Protein 1MNN (pdb70)

Sequence (290 aa):
VILTQLNEDGTTSNYFDKRKLKIAPRSTLQFKVGPPFELVRDYCPVVESHTGRTLDLRIIPRIDRGFDHIDEEWVGYKRNYFTLVSTFETANCDLDTFLKSSFDLLVGRLRVQYFAIKIKAKNDDDDTEINLVQHTAKRDKGPQFCPSVCPLVPSPLPKHQTIREASNVRNITKMKKYDSTFYLHRDHVNYEEYGVDSLLFSYPEDSIQKVARYERVQFASSISVKKPSQQNKHFSLHVILGAVVDPDGIPYDELALKNGSKGMFVYLQEMKTPPLIIRGRSPSNYASSQ

Solvent-accessible surface area: 15231 Å² total; per-residue (Å²): 140,72,116,77,104,139,19,185,38,51,20,48,0,14,16,4,17,38,90,160,44,170,38,63,105,186,30,89,49,20,30,2,33,4,2,94,26,85,96,40,125,90,48,11,72,3,8,27,34,175,107,41,124,92,12,51,30,117,2,31,23,40,0,0,46,21,2,9,63,20,107,157,70,26,2,1,19,30,142,52,51,6,5,0,0,0,0,0,50,11,80,36,17,87,55,104,71,0,7,91,19,15,2,14,0,69,91,66,159,51,96,3,44,14,0,0,0,33,14,37,0,30,20,43,84,90,94,76,98,20,108,12,35,14,17,44,63,146,144,124,192,24,90,121,88,95,28,75,32,11,36,0,0,10,18,112,32,14,124,4,84,28,0,46,82,11,19,87,35,84,92,105,104,102,78,147,161,22,50,80,48,6,70,30,49,23,70,141,36,81,118,164,98,42,48,151,95,4,2,0,63,45,6,43,111,62,59,3,58,39,1,0,61,10,26,49,0,26,6,13,100,104,19,65,21,99,70,142,71,142,118,51,46,62,2,0,0,10,0,1,0,0,0,0,0,66,60,125,130,52,68,103,35,134,32,103,30,78,87,73,53,66,1,40,0,0,18,5,11,8,26,53,0,32,62,0,9,2,21,9,165,56,101,68,12,53,21,94,54,169

Secondary structure (DSSP, 8-state):
--EEEE-TTS-EEEE--TTT----TT-GGGB---PPPEEEEE-S-EEETTT--B---EEEEEEEES-EEETTEEEEETTS-EEEEEEEE-TT--HHHHHHS-EEE----EE--EEEEEEEEEETTT--EE-EEEE-TTGGGS-EE----EEB---PPPPHHHHHHTTT---HHHHHHHHHHHEEEGGGS-GGGS-TT-GGGGSSSSEEESSEEEEEEEE-TT---B-TTSPBP-EEEEEEEEEEE------EEEEE-SSSSEEEEEEEEEEE-S-EEEE-S-GGGSGGG-

Structure (mmCIF, N/CA/C/O backbone):
data_1MNN
#
_entry.id   1MNN
#
_cell.length_a   70.143
_cell.length_b   78.887
_cell.length_c   161.522
_cell.angle_alpha   90.00
_cell.angle_beta   90.00
_cell.angle_gamma   90.00
#
_symmetry.space_group_name_H-M   'C 2 2 21'
#
loop_
_entity.id
_entity.type
_entity.pdbx_description
1 polymer "5'-D(*TP*GP*CP*GP*AP*CP*AP*CP*AP*AP*AP*AP*AP*C)-3'"
2 polymer "5'-D(*AP*GP*TP*TP*TP*TP*TP*GP*TP*GP*TP*CP*GP*C)-3'"
3 polymer 'NDT80 protein'
4 water water
#
loop_
_atom_site.group_PDB
_atom_site.id
_atom_site.type_symbol
_atom_site.label_atom_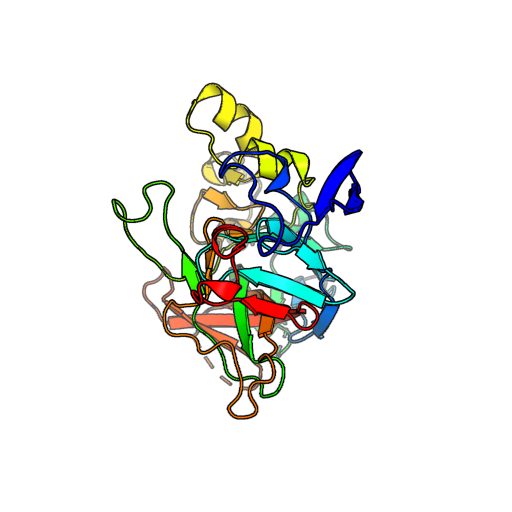id
_atom_site.label_alt_id
_atom_site.label_comp_id
_atom_site.label_asym_id
_atom_site.label_entity_id
_atom_site.label_seq_id
_atom_site.pdbx_PDB_ins_code
_atom_site.Cartn_x
_atom_site.Cartn_y
_atom_site.Cartn_z
_atom_site.occupancy
_atom_site.B_iso_or_equiv
_atom_site.auth_seq_id
_atom_site.auth_comp_id
_atom_site.auth_asym_id
_atom_site.auth_atom_id
_atom_site.pdbx_PDB_model_num
ATOM 569 N N . VAL C 3 33 ? 6.401 -0.502 39.397 1.00 28.28 33 VAL A N 1
ATOM 570 C CA . VAL C 3 33 ? 7.461 0.365 39.994 1.00 27.96 33 VAL A CA 1
ATOM 571 C C . VAL C 3 33 ? 6.871 1.488 40.870 1.00 26.34 33 VAL A C 1
ATOM 572 O O . VAL C 3 33 ? 7.522 1.932 41.817 1.00 26.47 33 VAL A O 1
ATOM 576 N N . ILE C 3 34 ? 5.732 2.053 40.482 1.00 23.70 34 ILE A N 1
ATOM 577 C CA . ILE C 3 34 ? 5.028 3.019 41.326 1.00 22.47 34 ILE A CA 1
ATOM 578 C C . ILE C 3 34 ? 3.653 2.511 41.633 1.00 22.70 34 ILE A C 1
ATOM 579 O O . ILE C 3 34 ? 2.888 2.208 40.706 1.00 22.72 34 ILE A O 1
ATOM 584 N N . LEU C 3 35 ? 3.307 2.460 42.918 1.00 22.47 35 LEU A N 1
ATOM 585 C CA . LEU C 3 35 ? 2.001 2.015 43.370 1.00 23.94 35 LEU A CA 1
ATOM 586 C C . LEU C 3 35 ? 1.246 3.243 43.820 1.00 22.76 35 LEU A C 1
ATOM 587 O O . LEU C 3 35 ? 1.712 4.009 44.666 1.00 22.70 35 LEU A O 1
ATOM 592 N N . THR C 3 36 ? 0.041 3.405 43.311 1.00 21.99 36 THR A N 1
ATOM 593 C CA . THR C 3 36 ? -0.735 4.600 43.565 1.00 22.33 36 THR A CA 1
ATOM 594 C C . THR C 3 36 ? -1.976 4.350 44.411 1.00 23.46 36 THR A C 1
ATOM 595 O O . THR C 3 36 ? -2.738 3.425 44.139 1.00 24.46 36 THR A O 1
ATOM 599 N N . GLN C 3 37 ? -2.168 5.219 45.407 1.00 22.94 37 GLN A N 1
ATOM 600 C CA . GLN C 3 37 ? -3.328 5.226 46.296 1.00 23.73 37 GLN A CA 1
ATOM 601 C C . GLN C 3 37 ? -3.974 6.613 46.202 1.00 21.77 37 GLN A C 1
ATOM 602 O O . GLN C 3 37 ? -3.283 7.642 46.171 1.00 20.61 37 GLN A O 1
ATOM 608 N N . LEU C 3 38 ? -5.302 6.651 46.176 1.00 21.89 38 LEU A N 1
ATOM 609 C CA . LEU C 3 38 ? -6.026 7.903 46.144 1.00 21.83 38 LEU A CA 1
ATOM 610 C C . LEU C 3 38 ? -6.166 8.443 47.576 1.00 21.53 38 LEU A C 1
ATOM 611 O O . LEU C 3 38 ? -6.554 7.691 48.469 1.00 22.65 38 LEU A O 1
ATOM 616 N N . ASN C 3 39 ? -5.833 9.712 47.792 1.00 20.94 39 ASN A N 1
ATOM 617 C CA . ASN C 3 39 ? -5.952 10.304 49.127 1.00 20.53 39 ASN A CA 1
ATOM 618 C C . ASN C 3 39 ? -7.374 10.785 49.347 1.00 21.71 39 ASN A C 1
ATOM 619 O O . ASN C 3 39 ? -8.205 10.750 48.429 1.00 22.43 39 ASN A O 1
ATOM 624 N N . GLU C 3 40 ? -7.667 11.212 50.563 1.00 22.12 40 GLU A N 1
ATOM 625 C CA . GLU C 3 40 ? -9.008 11.651 50.930 1.00 23.23 40 GLU A CA 1
ATOM 626 C C . GLU C 3 40 ? -9.502 12.855 50.140 1.00 22.89 40 GLU A C 1
ATOM 627 O O . GLU C 3 40 ? -10.701 12.989 49.888 1.00 24.70 40 GLU A O 1
ATOM 633 N N . ASP C 3 41 ? -8.584 13.734 49.760 1.00 21.33 41 ASP A N 1
ATOM 634 C CA . ASP C 3 41 ? -8.902 14.957 49.031 1.00 20.76 41 ASP A CA 1
ATOM 635 C C . ASP C 3 41 ? -8.782 14.819 47.491 1.00 20.35 41 ASP A C 1
ATOM 636 O O . ASP C 3 41 ? -8.865 15.816 46.775 1.00 22.26 41 ASP A O 1
ATOM 641 N N . GLY C 3 42 ? -8.497 13.614 47.004 1.00 20.50 42 GLY A N 1
ATOM 642 C CA . GLY C 3 42 ? -8.381 13.397 45.565 1.00 20.07 42 GLY A CA 1
ATOM 643 C C . GLY C 3 42 ? -6.984 13.513 44.988 1.00 19.88 42 GLY A C 1
ATOM 644 O O . GLY C 3 42 ? -6.775 13.386 43.778 1.00 19.59 42 GLY A O 1
ATOM 645 N N . THR C 3 43 ? -6.006 13.775 45.830 1.00 19.05 43 THR A N 1
ATOM 646 C CA . THR C 3 43 ? -4.627 13.795 45.364 1.00 18.36 43 THR A CA 1
ATOM 647 C C . THR C 3 43 ? -4.209 12.346 45.433 1.00 18.07 43 THR A C 1
ATOM 648 O O . THR C 3 43 ? -4.955 11.516 45.918 1.00 17.44 43 THR A O 1
ATOM 652 N N . THR C 3 44 ? -3.040 12.020 44.912 1.00 16.95 44 THR A N 1
ATOM 653 C CA . THR C 3 44 ? -2.548 10.654 44.977 1.00 17.30 44 THR A CA 1
ATOM 654 C C . THR C 3 44 ? -1.314 10.575 45.837 1.00 15.91 44 THR A C 1
ATOM 655 O O . THR C 3 44 ? -0.572 11.551 45.961 1.00 16.86 44 THR A O 1
ATOM 659 N N . SER C 3 45 ? -1.098 9.387 46.381 1.00 15.96 45 SER A N 1
ATOM 660 C CA . SER C 3 45 ? 0.130 9.040 47.064 1.00 14.94 45 SER A CA 1
ATOM 661 C C . SER C 3 45 ? 0.717 7.992 46.130 1.00 14.52 45 SER A C 1
ATOM 662 O O . SER C 3 45 ? 0.026 7.021 45.795 1.00 15.67 45 SER A O 1
ATOM 665 N N . ASN C 3 46 ? 1.964 8.184 45.729 1.00 14.67 46 ASN A N 1
ATOM 666 C CA . ASN C 3 46 ? 2.670 7.334 44.803 1.00 15.89 46 ASN A CA 1
ATOM 667 C C . ASN C 3 46 ? 3.864 6.734 45.521 1.00 15.52 46 ASN A C 1
ATOM 668 O O . ASN C 3 46 ? 4.846 7.418 45.823 1.00 17.57 46 ASN A O 1
ATOM 673 N N . TYR C 3 47 ? 3.758 5.465 45.836 1.00 13.61 47 TYR A N 1
ATOM 674 C CA . TYR C 3 47 ? 4.778 4.799 46.604 1.00 14.17 47 TYR A CA 1
ATOM 675 C C . TYR C 3 47 ? 5.772 4.140 45.678 1.00 15.44 47 TYR A C 1
ATOM 676 O O . TYR C 3 47 ? 5.378 3.415 44.750 1.00 16.70 47 TYR A O 1
ATOM 685 N N . PHE C 3 48 ? 7.048 4.411 45.901 1.00 15.14 48 PHE A N 1
ATOM 686 C CA . PHE C 3 48 ? 8.091 3.796 45.094 1.00 15.74 48 PHE A CA 1
ATOM 687 C C . PHE C 3 48 ? 9.290 3.530 45.983 1.00 15.43 48 PHE A C 1
ATOM 688 O O . PHE C 3 48 ? 9.449 4.152 47.048 1.00 15.54 48 PHE A O 1
ATOM 696 N N . ASP C 3 49 ? 10.130 2.587 45.562 1.00 16.62 49 ASP A N 1
ATOM 697 C CA . ASP C 3 49 ? 11.295 2.151 46.299 1.00 17.22 49 ASP A CA 1
ATOM 698 C C . ASP C 3 49 ? 12.494 2.885 45.745 1.00 16.93 49 ASP A C 1
ATOM 699 O O . ASP C 3 49 ? 12.864 2.672 44.597 1.00 16.79 49 ASP A O 1
ATOM 704 N N . LYS C 3 50 ? 13.119 3.734 46.541 1.00 15.98 50 LYS A N 1
ATOM 705 C CA . LYS C 3 50 ? 14.270 4.517 46.116 1.00 16.94 50 LYS A CA 1
ATOM 706 C C . LYS C 3 50 ? 15.498 3.648 45.809 1.00 18.61 50 LYS A C 1
ATOM 707 O O . LYS C 3 50 ? 16.470 4.146 45.255 1.00 19.35 50 LYS A O 1
ATOM 713 N N . ARG C 3 51 ? 15.449 2.363 46.155 1.00 18.95 51 ARG A N 1
ATOM 714 C CA . ARG C 3 51 ? 16.516 1.427 45.796 1.00 21.03 51 ARG A CA 1
ATOM 715 C C . ARG C 3 51 ? 16.399 1.109 44.322 1.00 21.83 51 ARG A C 1
ATOM 716 O O . ARG C 3 51 ? 17.362 0.643 43.698 1.00 23.17 51 ARG A O 1
ATOM 724 N N . LYS C 3 52 ? 15.224 1.337 43.756 1.00 21.89 52 LYS A N 1
ATOM 725 C CA . LYS C 3 52 ? 14.952 0.978 42.365 1.00 22.70 52 LYS A CA 1
ATOM 726 C C . LYS C 3 52 ? 14.634 2.136 41.435 1.00 23.02 52 LYS A C 1
ATOM 727 O O . LYS C 3 52 ? 14.840 2.030 40.222 1.00 23.85 52 LYS A O 1
ATOM 733 N N . LEU C 3 53 ? 14.138 3.241 41.975 1.00 21.88 53 LEU A N 1
ATOM 734 C CA . LEU C 3 53 ? 13.746 4.373 41.152 1.00 21.77 53 LEU A CA 1
ATOM 735 C C . LEU C 3 53 ? 14.149 5.668 41.814 1.00 21.70 53 LEU A C 1
ATOM 736 O O . LEU C 3 53 ? 13.814 5.900 42.977 1.00 21.70 53 LEU A O 1
ATOM 741 N N . LYS C 3 54 ? 14.853 6.518 41.080 1.00 21.12 54 LYS A N 1
ATOM 742 C CA . LYS C 3 54 ? 15.244 7.830 41.558 1.00 20.84 54 LYS A CA 1
ATOM 743 C C . LYS C 3 54 ? 14.348 8.872 40.893 1.00 20.33 54 LYS A C 1
ATOM 744 O O . LYS C 3 54 ? 14.241 8.950 39.667 1.00 21.17 54 LYS A O 1
ATOM 750 N N . ILE C 3 55 ? 13.699 9.666 41.730 1.00 17.78 55 ILE A N 1
ATOM 751 C CA . ILE C 3 55 ? 12.792 10.732 41.349 1.00 17.54 55 ILE A CA 1
ATOM 752 C C . ILE C 3 55 ? 13.403 12.048 41.828 1.00 16.81 55 ILE A C 1
ATOM 753 O O . ILE C 3 55 ? 14.065 12.073 42.863 1.00 17.62 55 ILE A O 1
ATOM 758 N N . ALA C 3 56 ? 13.187 13.139 41.093 1.00 15.44 56 ALA A N 1
ATOM 759 C CA . ALA C 3 56 ? 13.760 14.448 41.411 1.00 15.60 56 ALA A CA 1
ATOM 760 C C . ALA C 3 56 ? 13.364 14.894 42.816 1.00 15.06 56 ALA A C 1
ATOM 761 O O . ALA C 3 56 ? 12.275 14.562 43.307 1.00 14.72 56 ALA A O 1
ATOM 763 N N . PRO C 3 57 ? 14.211 15.682 43.466 1.00 14.63 57 PRO A N 1
ATOM 764 C CA . PRO C 3 57 ? 13.942 16.140 44.838 1.00 14.91 57 PRO A CA 1
ATOM 765 C C . PRO C 3 57 ? 12.643 16.906 45.039 1.00 14.63 57 PRO A C 1
ATOM 766 O O . PRO C 3 57 ? 12.021 16.778 46.088 1.00 14.30 57 PRO A O 1
ATOM 770 N N . ARG C 3 58 ? 12.241 17.690 44.058 1.00 13.17 58 ARG A N 1
ATOM 771 C CA . ARG C 3 58 ? 11.067 18.523 44.150 1.00 13.07 58 ARG A CA 1
ATOM 772 C C . ARG C 3 58 ? 9.873 17.972 43.383 1.00 12.57 58 ARG A C 1
ATOM 773 O O . ARG C 3 58 ? 8.866 18.644 43.283 1.00 13.61 58 ARG A O 1
ATOM 781 N N . SER C 3 59 ? 9.974 16.767 42.861 1.00 13.21 59 SER A N 1
ATOM 782 C CA . SER C 3 59 ? 8.820 16.142 42.213 1.00 13.68 59 SER A CA 1
ATOM 783 C C . SER C 3 59 ? 7.651 16.016 43.194 1.00 14.23 59 SER A C 1
ATOM 784 O O . SER C 3 59 ? 7.864 15.693 44.380 1.00 14.86 59 SER A O 1
ATOM 787 N N . THR C 3 60 ? 6.433 16.231 42.720 1.00 14.46 60 THR A N 1
ATOM 788 C CA . THR C 3 60 ? 5.271 16.049 43.570 1.00 15.23 60 THR A CA 1
ATOM 789 C C . THR C 3 60 ? 5.162 14.600 44.023 1.00 15.10 60 THR A C 1
ATOM 790 O O . THR C 3 60 ? 4.483 14.328 45.013 1.00 14.16 60 THR A O 1
ATOM 794 N N . LEU C 3 61 ? 5.824 13.673 43.349 1.00 14.61 61 LEU A N 1
ATOM 795 C CA . LEU C 3 61 ? 5.819 12.270 43.752 1.00 14.92 61 LEU A CA 1
ATOM 796 C C . LEU C 3 61 ? 6.486 12.069 45.112 1.00 14.01 61 LEU A C 1
ATOM 797 O O . LEU C 3 61 ? 6.342 10.995 45.696 1.00 14.52 61 LEU A O 1
ATOM 802 N N . GLN C 3 62 ? 7.262 13.048 45.588 1.00 12.35 62 GLN A N 1
ATOM 803 C CA . GLN C 3 62 ? 7.881 12.972 46.930 1.00 11.94 62 GLN A CA 1
ATOM 804 C C . GLN C 3 62 ? 6.861 13.220 48.034 1.00 11.97 62 GLN A C 1
ATOM 805 O O . GLN C 3 62 ? 7.119 12.861 49.192 1.00 12.69 62 GLN A O 1
ATOM 811 N N . PHE C 3 63 ? 5.745 13.854 47.704 1.00 11.69 63 PHE A N 1
ATOM 812 C CA . PHE C 3 63 ? 4.666 14.078 48.667 1.00 11.23 63 PHE A CA 1
ATOM 813 C C . PHE C 3 63 ? 3.709 12.905 48.657 1.00 11.77 63 PHE A C 1
ATOM 814 O O . PHE C 3 63 ? 3.179 12.518 47.594 1.00 13.41 63 PHE A O 1
ATOM 822 N N . LYS C 3 64 ? 3.441 12.347 49.826 1.00 10.60 64 LYS A N 1
ATOM 823 C CA . LYS C 3 64 ? 2.550 11.227 49.925 1.00 11.08 64 LYS A CA 1
ATOM 824 C C . LYS C 3 64 ? 2.151 11.018 51.359 1.00 11.16 64 LYS A C 1
ATOM 825 O O . LYS C 3 64 ? 2.901 11.343 52.268 1.00 10.94 64 LYS A O 1
ATOM 831 N N . VAL C 3 65 ? 0.972 10.436 51.542 1.00 11.79 65 VAL A N 1
ATOM 832 C CA . VAL C 3 65 ? 0.450 10.196 52.878 1.00 11.18 65 VAL A CA 1
ATOM 833 C C . VAL C 3 65 ? 1.176 8.980 53.463 1.00 11.68 65 VAL A C 1
ATOM 834 O O . VAL C 3 65 ? 1.394 7.956 52.805 1.00 13.14 65 VAL A O 1
ATOM 838 N N . GLY C 3 66 ? 1.653 9.124 54.697 1.00 11.12 66 GLY A N 1
ATOM 839 C CA . GLY C 3 66 ? 2.383 8.080 55.391 1.00 12.04 66 GLY A CA 1
ATOM 840 C C . GLY C 3 66 ? 1.475 7.126 56.137 1.00 12.15 66 GLY A C 1
ATOM 841 O O . GLY C 3 66 ? 0.289 7.030 55.884 1.00 12.78 66 GLY A O 1
ATOM 842 N N . PRO C 3 67 ? 2.036 6.379 57.086 1.00 14.93 67 PRO A N 1
ATOM 843 C CA . PRO C 3 67 ? 1.198 5.411 57.776 1.00 15.45 67 PRO A CA 1
ATOM 844 C C . PRO C 3 67 ? 0.179 6.082 58.681 1.00 15.58 67 PRO A C 1
ATOM 845 O O . PRO C 3 67 ? 0.395 7.180 59.167 1.00 15.68 67 PRO A O 1
ATOM 849 N N . PRO C 3 68 ? -0.929 5.405 58.882 1.00 16.87 68 PRO A N 1
ATOM 850 C CA . PRO C 3 68 ? -2.009 5.901 59.731 1.00 17.32 68 PRO A CA 1
ATOM 851 C C . PRO C 3 68 ? -1.630 5.762 61.190 1.00 16.76 68 PRO A C 1
ATOM 852 O O . PRO C 3 68 ? -0.993 4.807 61.579 1.00 20.10 68 PRO A O 1
ATOM 856 N N . PHE C 3 69 ? -2.065 6.702 61.992 1.00 13.76 69 PHE A N 1
ATOM 857 C CA . PHE C 3 69 ? -1.819 6.697 63.422 1.00 13.51 69 PHE A CA 1
ATOM 858 C C . PHE C 3 69 ? -2.899 5.941 64.168 1.00 13.47 69 PHE A C 1
ATOM 859 O O . PHE C 3 69 ? -4.040 5.894 63.719 1.00 16.60 69 PHE A O 1
ATOM 867 N N . GLU C 3 70 ? -2.523 5.419 65.322 1.00 13.93 70 GLU A N 1
ATOM 868 C CA . GLU C 3 70 ? -3.419 4.698 66.214 1.00 14.57 70 GLU A CA 1
ATOM 869 C C . GLU C 3 70 ? -3.275 5.213 67.629 1.00 13.52 70 GLU A C 1
ATOM 870 O O . GLU C 3 70 ? -2.234 5.683 68.056 1.00 12.67 70 GLU A O 1
ATOM 876 N N . LEU C 3 71 ? -4.351 5.097 68.385 1.00 14.31 71 LEU A N 1
ATOM 877 C CA . LEU C 3 71 ? -4.373 5.496 69.764 1.00 15.09 71 LEU A CA 1
ATOM 878 C C . LEU C 3 71 ? -3.454 4.626 70.605 1.00 15.56 71 LEU A C 1
ATOM 879 O O . LEU C 3 71 ? -3.491 3.396 70.504 1.00 17.52 71 LEU A O 1
ATOM 884 N N . VAL C 3 72 ? -2.607 5.263 71.405 1.00 14.58 72 VAL A N 1
ATOM 885 C CA . VAL C 3 72 ? -1.792 4.585 72.397 1.00 14.61 72 VAL A CA 1
ATOM 886 C C . VAL C 3 72 ? -2.621 4.572 73.676 1.00 15.76 72 VAL A C 1
ATOM 887 O O . VAL C 3 72 ? -2.942 3.521 74.206 1.00 18.31 72 VAL A O 1
ATOM 891 N N . ARG C 3 73 ? -3.012 5.753 74.155 1.00 14.91 73 ARG A N 1
ATOM 892 C CA . ARG C 3 73 ? -3.904 5.837 75.297 1.00 16.62 73 ARG A CA 1
ATOM 893 C C . ARG C 3 73 ? -4.292 7.255 75.593 1.00 16.06 73 ARG A C 1
ATOM 894 O O . ARG C 3 73 ? -3.698 8.209 75.078 1.00 13.97 73 ARG A O 1
ATOM 902 N N . ASP C 3 74 ? -5.306 7.355 76.439 1.00 15.59 74 ASP A N 1
ATOM 903 C CA . ASP C 3 74 ? -5.786 8.586 77.001 1.00 16.57 74 ASP A CA 1
ATOM 904 C C . ASP C 3 74 ? -5.220 8.668 78.407 1.00 16.83 74 ASP A C 1
ATOM 905 O O . ASP C 3 74 ? -5.078 7.652 79.092 1.00 18.46 74 ASP A O 1
ATOM 910 N N . TYR C 3 75 ? -4.912 9.874 78.836 1.00 15.60 75 TYR A N 1
ATOM 911 C CA . TYR C 3 75 ? -4.281 10.106 80.112 1.00 16.25 75 TYR A CA 1
ATOM 912 C C . TYR C 3 75 ? -5.178 10.948 81.017 1.00 16.93 75 TYR A C 1
ATOM 913 O O . TYR C 3 75 ? -6.249 10.496 81.403 1.00 18.29 75 TYR A O 1
ATOM 922 N N . CYS C 3 76 ? -4.793 12.185 81.304 1.00 16.45 76 CYS A N 1
ATOM 923 C CA . CYS C 3 76 ? -5.545 12.996 82.265 1.00 16.91 76 CYS A CA 1
ATOM 924 C C . CYS C 3 76 ? -6.852 13.592 81.735 1.00 17.04 76 CYS A C 1
ATOM 925 O O . CYS C 3 76 ? -6.853 14.224 80.700 1.00 17.57 76 CYS A O 1
ATOM 928 N N . PRO C 3 77 ? -7.961 13.388 82.432 1.00 16.43 77 PRO A N 1
ATOM 929 C CA . PRO C 3 77 ? -9.237 13.993 82.046 1.00 16.19 77 PRO A CA 1
ATOM 930 C C . PRO C 3 77 ? -9.229 15.524 82.195 1.00 15.29 77 PRO A C 1
ATOM 931 O O . PRO C 3 77 ? -8.561 16.027 83.092 1.00 15.58 77 PRO A O 1
ATOM 935 N N . VAL C 3 78 ? -9.965 16.210 81.324 1.00 13.65 78 VAL A N 1
ATOM 936 C CA . VAL C 3 78 ? -10.086 17.664 81.366 1.00 14.01 78 VAL A CA 1
ATOM 937 C C . VAL C 3 78 ? -11.555 18.015 81.456 1.00 14.25 78 VAL A C 1
ATOM 938 O O . VAL C 3 78 ? -12.365 17.474 80.714 1.00 14.91 78 VAL A O 1
ATOM 942 N N . VAL C 3 79 ? -11.897 18.937 82.344 1.00 14.28 79 VAL A N 1
ATOM 943 C CA . VAL C 3 79 ? -13.285 19.365 82.513 1.00 15.01 79 VAL A CA 1
ATOM 944 C C . VAL C 3 79 ? -13.422 20.878 82.434 1.00 14.61 79 VAL A C 1
ATOM 945 O O . VAL C 3 79 ? -12.504 21.620 82.781 1.00 14.94 79 VAL A O 1
ATOM 949 N N . GLU C 3 80 ? -14.570 21.344 81.976 1.00 14.80 80 GLU A N 1
ATOM 950 C CA . GLU C 3 80 ? -14.855 22.771 81.927 1.00 16.20 80 GLU A CA 1
ATOM 951 C C . GLU C 3 80 ? -15.119 23.236 83.361 1.00 17.92 80 GLU A C 1
ATOM 952 O O . GLU C 3 80 ? -15.829 22.563 84.096 1.00 17.91 80 GLU A O 1
ATOM 958 N N . SER C 3 81 ? -14.526 24.372 83.731 1.00 19.90 81 SER A N 1
ATOM 959 C CA . SER C 3 81 ? -14.528 24.932 85.104 1.00 23.97 81 SER A CA 1
ATOM 960 C C . SER C 3 81 ? -15.846 25.074 85.867 1.00 25.97 81 SER A C 1
ATOM 961 O O . SER C 3 81 ? -15.857 24.877 87.086 1.00 28.73 81 SER A O 1
ATOM 964 N N . HIS C 3 82 ? -16.940 25.418 85.201 1.00 27.46 82 HIS A N 1
ATOM 965 C CA . HIS C 3 82 ? -18.220 25.563 85.924 1.00 28.85 82 HIS A CA 1
ATOM 966 C C . HIS C 3 82 ? -19.204 24.428 85.718 1.00 29.44 82 HIS A C 1
ATOM 967 O O . HIS C 3 82 ? -19.812 23.946 86.681 1.00 30.44 82 HIS A O 1
ATOM 974 N N . THR C 3 83 ? -19.365 24.013 84.466 1.00 28.65 83 THR A N 1
ATOM 975 C CA . THR C 3 83 ? -20.316 22.961 84.140 1.00 28.31 83 THR A CA 1
ATOM 976 C C . THR C 3 83 ? -19.795 21.622 84.622 1.00 27.47 83 THR A C 1
ATOM 977 O O . THR C 3 83 ? -20.562 20.734 84.990 1.00 28.14 83 THR A O 1
ATOM 981 N N . GLY C 3 84 ? -18.478 21.455 84.581 1.00 26.40 84 GLY A N 1
ATOM 982 C CA . GLY C 3 84 ? -17.880 20.196 84.976 1.00 25.34 84 GLY A CA 1
ATOM 983 C C . GLY C 3 84 ? -17.894 19.195 83.821 1.00 23.89 84 GLY A C 1
ATOM 984 O O . GLY C 3 84 ? -17.508 18.048 84.008 1.00 24.95 84 GLY A O 1
ATOM 985 N N . ARG C 3 85 ? -18.354 19.635 82.647 1.00 22.59 85 ARG A N 1
ATOM 986 C CA . ARG C 3 85 ? -18.428 18.796 81.438 1.00 22.30 85 ARG A CA 1
ATOM 987 C C . ARG C 3 85 ? -17.041 18.316 81.042 1.00 20.23 85 ARG A C 1
ATOM 988 O O . ARG C 3 85 ? -16.113 19.112 80.964 1.00 17.35 85 ARG A O 1
ATOM 996 N N . THR C 3 86 ? -16.910 17.014 80.811 1.00 19.10 86 THR A N 1
ATOM 997 C CA . THR C 3 86 ? -15.644 16.436 80.361 1.00 18.99 86 THR A CA 1
ATOM 998 C C . THR C 3 86 ? -15.412 16.815 78.926 1.00 17.74 86 THR A C 1
ATOM 999 O O . THR C 3 86 ? -16.264 16.594 78.071 1.00 20.13 86 THR A O 1
ATOM 1006 N N . LEU C 3 87 ? -14.238 17.358 78.659 1.00 16.17 87 LEU A N 1
ATOM 1007 C CA . LEU C 3 87 ? -13.860 17.752 77.319 1.00 17.92 87 LEU A CA 1
ATOM 1008 C C . LEU C 3 87 ? -13.375 16.525 76.527 1.00 17.98 87 LEU A C 1
ATOM 1009 O O . LEU C 3 87 ? -12.401 15.875 76.911 1.00 19.94 87 LEU A O 1
ATOM 1014 N N . ASP C 3 88 ? -14.097 16.151 75.479 1.00 18.28 88 ASP A N 1
ATOM 1015 C CA . ASP C 3 88 ? -13.700 15.040 74.631 1.00 19.55 88 ASP A CA 1
ATOM 1016 C C . ASP C 3 88 ? -12.593 15.580 73.722 1.00 19.10 88 ASP A C 1
ATOM 1017 O O . ASP C 3 88 ? -12.629 16.744 73.264 1.00 21.73 88 ASP A O 1
ATOM 1022 N N . LEU C 3 89 ? -11.553 14.790 73.559 1.00 15.70 89 LEU A N 1
ATOM 1023 C CA . LEU C 3 89 ? -10.413 15.227 72.770 1.00 15.06 89 LEU A CA 1
ATOM 1024 C C . LEU C 3 89 ? -10.001 14.149 71.795 1.00 14.25 89 LEU A C 1
ATOM 1025 O O . LEU C 3 89 ? -10.067 12.963 72.097 1.00 14.61 89 LEU A O 1
ATOM 1030 N N . ARG C 3 90 ? -9.508 14.576 70.641 1.00 12.49 90 ARG A N 1
ATOM 1031 C CA . ARG C 3 90 ? -8.974 13.639 69.649 1.00 12.73 90 ARG A CA 1
ATOM 1032 C C . ARG C 3 90 ? -7.867 14.298 68.862 1.00 11.18 90 ARG A C 1
ATOM 1033 O O . ARG C 3 90 ? -8.087 15.336 68.247 1.00 12.34 90 ARG A O 1
ATOM 1041 N N . ILE C 3 91 ? -6.705 13.662 68.841 1.00 10.80 91 ILE A N 1
ATOM 1042 C CA . ILE C 3 91 ? -5.589 14.083 68.003 1.00 9.95 91 ILE A CA 1
ATOM 1043 C C . ILE C 3 91 ? -5.896 13.687 66.563 1.00 10.19 91 ILE A C 1
ATOM 1044 O O . ILE C 3 91 ? -6.424 12.590 66.340 1.00 10.55 91 ILE A O 1
ATOM 1049 N N . ILE C 3 92 ? -5.612 14.570 65.602 1.00 10.14 92 ILE A N 1
ATOM 1050 C CA . ILE C 3 92 ? -5.843 14.296 64.168 1.00 10.50 92 ILE A CA 1
ATOM 1051 C C . ILE C 3 92 ? -4.514 14.515 63.413 1.00 9.74 92 ILE A C 1
ATOM 1052 O O . ILE C 3 92 ? -4.205 15.633 63.004 1.00 9.91 92 ILE A O 1
ATOM 1057 N N . PRO C 3 93 ? -3.689 13.469 63.327 1.00 10.11 93 PRO A N 1
ATOM 1058 C CA . PRO C 3 93 ? -2.340 13.561 62.743 1.00 9.41 93 PRO A CA 1
ATOM 1059 C C . PRO C 3 93 ? -2.199 12.928 61.375 1.00 9.83 93 PRO A C 1
ATOM 1060 O O . PRO C 3 93 ? -3.000 12.075 61.011 1.00 10.41 93 PRO A O 1
ATOM 1064 N N . ARG C 3 94 ? -1.194 13.350 60.622 1.00 9.69 94 ARG A N 1
ATOM 1065 C CA . ARG C 3 94 ? -0.917 12.747 59.321 1.00 9.41 94 ARG A CA 1
ATOM 1066 C C . ARG C 3 94 ? 0.522 13.026 58.952 1.00 9.87 94 ARG A C 1
ATOM 1067 O O . ARG C 3 94 ? 1.089 14.058 59.287 1.00 11.26 94 ARG A O 1
ATOM 1075 N N . ILE C 3 95 ? 1.123 12.075 58.259 1.00 9.67 95 ILE A N 1
ATOM 1076 C CA . ILE C 3 95 ? 2.440 12.232 57.653 1.00 8.96 95 ILE A CA 1
ATOM 1077 C C . ILE C 3 95 ? 2.206 12.539 56.172 1.00 8.81 95 ILE A C 1
ATOM 1078 O O . ILE C 3 95 ? 1.462 11.824 55.518 1.00 10.30 95 ILE A O 1
ATOM 1083 N N . ASP C 3 96 ? 2.862 13.578 55.642 1.00 10.06 96 ASP A N 1
ATOM 1084 C CA . ASP C 3 96 ? 2.663 14.037 54.271 1.00 9.98 96 ASP A CA 1
ATOM 1085 C C . ASP C 3 96 ? 3.897 13.947 53.382 1.00 10.97 96 ASP A C 1
ATOM 1086 O O . ASP C 3 96 ? 3.818 14.311 52.195 1.00 10.71 96 ASP A O 1
ATOM 1091 N N . ARG C 3 97 ? 5.006 13.4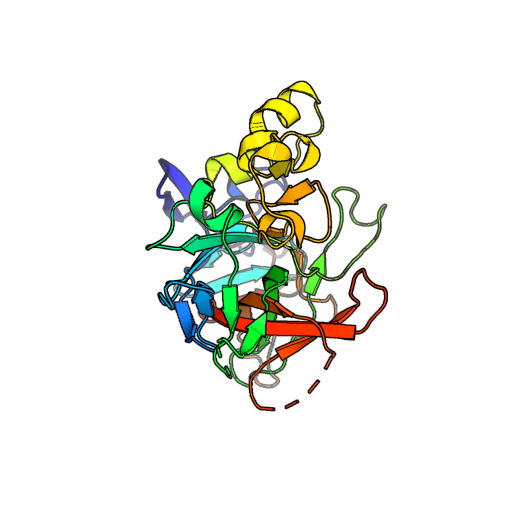58 53.909 1.00 10.19 97 ARG A N 1
ATOM 1092 C CA . ARG C 3 97 ? 6.234 13.329 53.129 1.00 10.27 97 ARG A CA 1
ATOM 1093 C C . ARG C 3 97 ? 7.143 12.414 53.912 1.00 10.64 97 ARG A C 1
ATOM 1094 O O . ARG C 3 97 ? 7.099 12.422 55.160 1.00 10.40 97 ARG A O 1
ATOM 1102 N N . GLY C 3 98 ? 7.953 11.617 53.222 1.00 10.08 98 GLY A N 1
ATOM 1103 C CA . GLY C 3 98 ? 9.031 10.872 53.829 1.00 10.90 98 GLY A CA 1
ATOM 1104 C C . GLY C 3 98 ? 8.881 9.381 53.992 1.00 10.53 98 GLY A C 1
ATOM 1105 O O . GLY C 3 98 ? 9.860 8.701 54.307 1.00 12.20 98 GLY A O 1
ATOM 1106 N N . PHE C 3 99 ? 7.689 8.842 53.820 1.00 10.64 99 PHE A N 1
ATOM 1107 C CA . PHE C 3 99 ? 7.411 7.433 54.047 1.00 10.85 99 PHE A CA 1
ATOM 1108 C C . PHE C 3 99 ? 6.643 6.768 52.916 1.00 11.27 99 PHE A C 1
ATOM 1109 O O . PHE C 3 99 ? 5.598 7.287 52.506 1.00 13.25 99 PHE A O 1
ATOM 1117 N N . ASP C 3 100 ? 7.152 5.622 52.472 1.00 11.87 100 ASP A N 1
ATOM 1118 C CA . ASP C 3 100 ? 6.539 4.835 51.419 1.00 12.30 100 ASP A CA 1
ATOM 1119 C C . ASP C 3 100 ? 6.058 3.499 51.952 1.00 13.01 100 ASP A C 1
ATOM 1120 O O . ASP C 3 100 ? 6.696 2.869 52.788 1.00 13.97 100 ASP A O 1
ATOM 1125 N N . HIS C 3 101 ? 4.937 3.047 51.420 1.00 13.48 101 HIS A N 1
ATOM 1126 C CA . HIS C 3 101 ? 4.384 1.761 51.757 1.00 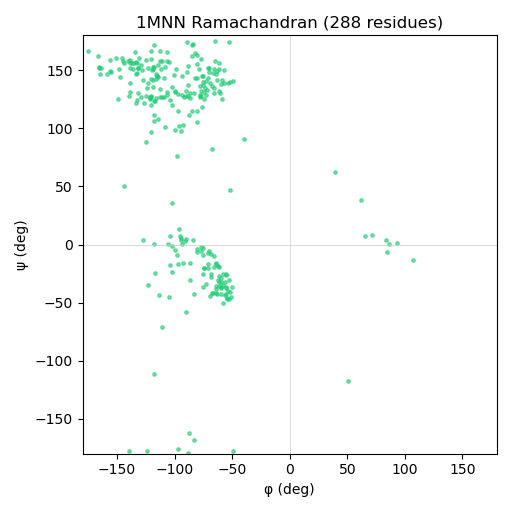14.60 101 HIS A CA 1
ATOM 1127 C C . HIS C 3 101 ? 4.943 0.800 50.703 1.00 16.52 101 HIS A C 1
ATOM 1128 O O . HIS C 3 101 ? 4.490 0.818 49.556 1.00 17.79 101 HIS A O 1
ATOM 1135 N N . ILE C 3 102 ? 5.942 0.015 51.090 1.00 17.38 102 ILE A N 1
ATOM 1136 C CA . ILE C 3 102 ? 6.605 -0.931 50.189 1.00 20.07 102 ILE A CA 1
ATOM 1137 C C . ILE C 3 102 ? 6.449 -2.326 50.769 1.00 22.23 102 ILE A C 1
ATOM 1138 O O . ILE C 3 102 ? 6.916 -2.604 51.871 1.00 22.45 102 ILE A O 1
ATOM 1147 N N . ASP C 3 103 ? 5.813 -3.215 50.010 1.00 25.82 103 ASP A N 1
ATOM 1148 C CA . ASP C 3 103 ? 5.598 -4.600 50.435 1.00 28.09 103 ASP A CA 1
ATOM 1149 C C . ASP C 3 103 ? 5.253 -4.735 51.914 1.00 28.23 103 ASP A C 1
ATOM 1150 O O . ASP C 3 103 ? 5.997 -5.355 52.685 1.00 29.47 103 ASP A O 1
ATOM 1155 N N . GLU C 3 104 ? 4.121 -4.148 52.288 1.00 28.09 104 GLU A N 1
ATOM 1156 C CA . GLU C 3 104 ? 3.588 -4.211 53.654 1.00 28.42 104 GLU A CA 1
ATOM 1157 C C . GLU C 3 104 ? 4.417 -3.534 54.739 1.00 26.06 104 GLU A C 1
ATOM 1158 O O . GLU C 3 104 ? 4.086 -3.656 55.916 1.00 28.25 104 GLU A O 1
ATOM 1164 N N . GLU C 3 105 ? 5.472 -2.819 54.370 1.00 22.70 105 GLU A N 1
ATOM 1165 C CA . GLU C 3 105 ? 6.262 -2.093 55.365 1.00 20.91 105 GLU A CA 1
ATOM 1166 C C . GLU C 3 105 ? 6.190 -0.620 55.050 1.00 17.20 105 GLU A C 1
ATOM 1167 O O . GLU C 3 105 ? 6.001 -0.235 53.909 1.00 16.79 105 GLU A O 1
ATOM 1173 N N . TRP C 3 106 ? 6.334 0.200 56.080 1.00 14.69 106 TRP A N 1
ATOM 1174 C CA . TRP C 3 106 ? 6.416 1.648 55.907 1.00 13.16 106 TRP A CA 1
ATOM 1175 C C . TRP C 3 106 ? 7.883 2.022 56.029 1.00 13.04 106 TRP A C 1
ATOM 1176 O O . TRP C 3 106 ? 8.506 1.772 57.060 1.00 14.43 106 TRP A O 1
ATOM 1187 N N . VAL C 3 107 ? 8.432 2.605 54.979 1.00 12.22 107 VAL A N 1
ATOM 1188 C CA . VAL C 3 107 ? 9.862 2.835 54.842 1.00 12.20 107 VAL A CA 1
ATOM 1189 C C . VAL C 3 107 ? 10.225 4.292 54.678 1.00 11.47 107 VAL A C 1
ATOM 1190 O O . VAL C 3 107 ? 9.694 4.957 53.774 1.00 12.55 107 VAL A O 1
ATOM 1194 N N . GLY C 3 108 ? 11.149 4.776 55.499 1.00 11.32 108 GLY A N 1
ATOM 1195 C CA . GLY C 3 108 ? 11.708 6.108 55.395 1.00 12.84 108 GLY A CA 1
ATOM 1196 C C . GLY C 3 108 ? 13.197 6.014 55.135 1.00 12.67 108 GLY A C 1
ATOM 1197 O O . GLY C 3 108 ? 13.758 4.920 55.213 1.00 13.11 108 GLY A O 1
ATOM 1198 N N . TYR C 3 109 ? 13.815 7.153 54.847 1.00 13.28 109 TYR A N 1
ATOM 1199 C CA . TYR C 3 109 ? 15.239 7.273 54.555 1.00 13.57 109 TYR A CA 1
ATOM 1200 C C . TYR C 3 109 ? 15.882 8.233 55.539 1.00 13.26 109 TYR A C 1
ATOM 1201 O O . TYR C 3 109 ? 15.445 9.359 55.695 1.00 13.50 109 TYR A O 1
ATOM 1210 N N . LYS C 3 110 ? 16.935 7.787 56.204 1.00 13.56 110 LYS A N 1
ATOM 1211 C CA . LYS C 3 110 ? 17.622 8.583 57.197 1.00 14.76 110 LYS A CA 1
ATOM 1212 C C . LYS C 3 110 ? 18.015 9.967 56.671 1.00 14.34 110 LYS A C 1
ATOM 1213 O O . LYS C 3 110 ? 17.851 10.966 57.374 1.00 15.28 110 LYS A O 1
ATOM 1219 N N . ARG C 3 111 ? 18.476 10.038 55.427 1.00 13.86 111 ARG A N 1
ATOM 1220 C CA . ARG C 3 111 ? 18.995 11.290 54.868 1.00 14.40 111 ARG A CA 1
ATOM 1221 C C . ARG C 3 111 ? 17.934 12.270 54.374 1.00 14.04 111 ARG A C 1
ATOM 1222 O O . ARG C 3 111 ? 18.259 13.394 53.962 1.00 15.36 111 ARG A O 1
ATOM 1230 N N . ASN C 3 112 ? 16.672 11.849 54.376 1.00 13.26 112 ASN A N 1
ATOM 1231 C CA . ASN C 3 112 ? 15.621 12.637 53.735 1.00 13.88 112 ASN A CA 1
ATOM 1232 C C . ASN C 3 112 ? 14.627 13.213 54.728 1.00 13.24 112 ASN A C 1
ATOM 1233 O O . ASN C 3 112 ? 14.489 12.712 55.845 1.00 14.99 112 ASN A O 1
ATOM 1238 N N . TYR C 3 113 ? 13.938 14.275 54.321 1.00 11.67 113 TYR A N 1
ATOM 1239 C CA . TYR C 3 113 ? 12.945 14.922 55.161 1.00 11.37 113 TYR A CA 1
ATOM 1240 C C . TYR C 3 113 ? 11.639 14.145 55.234 1.00 11.23 113 TYR A C 1
ATOM 1241 O O . TYR C 3 113 ? 11.166 13.558 54.272 1.00 11.89 113 TYR A O 1
ATOM 1250 N N . PHE C 3 114 ? 11.028 14.211 56.408 1.00 10.74 114 PHE A N 1
ATOM 1251 C CA . PHE C 3 114 ? 9.620 13.831 56.553 1.00 10.19 114 PHE A CA 1
ATOM 1252 C C . PHE C 3 114 ? 8.850 15.036 57.084 1.00 9.44 114 PHE A C 1
ATOM 1253 O O . PHE C 3 114 ? 9.423 15.962 57.648 1.00 10.00 114 PHE A O 1
ATOM 1261 N N . THR C 3 115 ? 7.534 15.008 56.869 1.00 9.76 115 THR A N 1
ATOM 1262 C CA . THR C 3 115 ? 6.604 16.016 57.336 1.00 10.20 115 THR A CA 1
ATOM 1263 C C . THR C 3 115 ? 5.523 15.320 58.141 1.00 9.63 115 THR A C 1
ATOM 1264 O O . THR C 3 115 ? 4.895 14.355 57.680 1.00 10.78 115 THR A O 1
ATOM 1268 N N . LEU C 3 116 ? 5.295 15.816 59.353 1.00 10.05 116 LEU A N 1
ATOM 1269 C CA . LEU C 3 116 ? 4.264 15.320 60.254 1.00 10.02 116 LEU A CA 1
ATOM 1270 C C . LEU C 3 116 ? 3.427 16.518 60.675 1.00 10.00 116 LEU A C 1
ATOM 1271 O O . LEU C 3 116 ? 3.956 17.486 61.221 1.00 11.04 116 LEU A O 1
ATOM 1276 N N . VAL C 3 117 ? 2.127 16.474 60.405 1.00 10.46 117 VAL A N 1
ATOM 1277 C CA . VAL C 3 117 ? 1.225 17.544 60.791 1.00 10.37 117 VAL A CA 1
ATOM 1278 C C . VAL C 3 117 ? 0.157 17.009 61.746 1.00 9.92 117 VAL A C 1
ATOM 1279 O O . VAL C 3 117 ? -0.203 15.837 61.695 1.00 9.63 117 VAL A O 1
ATOM 1283 N N . SER C 3 118 ? -0.365 17.843 62.639 1.00 9.63 118 SER A N 1
ATOM 1284 C CA . SER C 3 118 ? -1.443 17.412 63.498 1.00 9.48 118 SER A CA 1
ATOM 1285 C C . SER C 3 118 ? -2.269 18.567 63.968 1.00 9.41 118 SER A C 1
ATOM 1286 O O . SER C 3 118 ? -1.751 19.668 64.202 1.00 10.89 118 SER A O 1
ATOM 1289 N N . THR C 3 119 ? -3.536 18.276 64.156 1.00 9.77 119 THR A N 1
ATOM 1290 C CA . THR C 3 119 ? -4.437 19.165 64.878 1.00 9.38 119 THR A CA 1
ATOM 1291 C C . THR C 3 119 ? -5.035 18.358 66.010 1.00 9.77 119 THR A C 1
ATOM 1292 O O . THR C 3 119 ? -4.641 17.196 66.259 1.00 9.89 119 THR A O 1
ATOM 1296 N N . PHE C 3 120 ? -5.942 18.981 66.768 1.00 10.16 120 PHE A N 1
ATOM 1297 C CA . PHE C 3 120 ? -6.800 18.203 67.668 1.00 10.30 120 PHE A CA 1
ATOM 1298 C C . PHE C 3 120 ? -8.187 18.761 67.584 1.00 10.67 120 PHE A C 1
ATOM 1299 O O . PHE C 3 120 ? -8.363 19.910 67.164 1.00 12.93 120 PHE A O 1
ATOM 1307 N N . GLU C 3 121 ? -9.159 17.943 67.963 1.00 11.99 121 GLU A N 1
ATOM 1308 C CA . GLU C 3 121 ? -10.556 18.380 67.944 1.00 14.46 121 GLU A CA 1
ATOM 1309 C C . GLU C 3 121 ? -11.189 18.093 69.289 1.00 13.72 121 GLU A C 1
ATOM 1310 O O . GLU C 3 121 ? -10.751 17.249 70.077 1.00 11.87 121 GLU A O 1
ATOM 1321 N N . THR C 3 122 ? -12.206 18.885 69.578 1.00 14.06 122 THR A N 1
ATOM 1322 C CA . THR C 3 122 ? -13.009 18.775 70.794 1.00 15.93 122 THR A CA 1
ATOM 1323 C C . THR C 3 122 ? -14.436 18.525 70.332 1.00 18.04 122 THR A C 1
ATOM 1324 O O . THR C 3 122 ? -15.185 19.470 70.020 1.00 18.67 122 THR A O 1
ATOM 1328 N N . ALA C 3 123 ? -14.847 17.267 70.314 1.00 18.85 123 ALA A N 1
ATOM 1329 C CA . ALA C 3 123 ? -16.157 16.891 69.769 1.00 20.82 123 ALA A CA 1
ATOM 1330 C C . ALA C 3 123 ? -17.353 17.605 70.378 1.00 21.35 123 ALA A C 1
ATOM 1331 O O . ALA C 3 123 ? -18.292 17.939 69.661 1.00 22.30 123 ALA A O 1
ATOM 1333 N N . ASN C 3 124 ? -17.300 17.849 71.674 1.00 22.36 124 ASN A N 1
ATOM 1334 C CA . ASN C 3 124 ? -18.405 18.476 72.395 1.00 25.02 124 ASN A CA 1
ATOM 1335 C C . ASN C 3 124 ? -18.327 20.004 72.545 1.00 25.60 124 ASN A C 1
ATOM 1336 O O . ASN C 3 124 ? -19.220 20.594 73.150 1.00 27.73 124 ASN A O 1
ATOM 1341 N N . CYS C 3 125 ? -17.286 20.644 72.013 1.00 25.87 125 CYS A N 1
ATOM 1342 C CA . CYS C 3 125 ? -17.093 22.092 72.159 1.00 25.12 125 CYS A CA 1
ATOM 1343 C C . CYS C 3 125 ? -16.760 22.774 70.832 1.00 23.87 125 CYS A C 1
ATOM 1344 O O . CYS C 3 125 ? -15.795 22.403 70.167 1.00 26.08 125 CYS A O 1
ATOM 1347 N N . ASP C 3 126 ? -17.534 23.781 70.435 1.00 21.35 126 ASP A N 1
ATOM 1348 C CA . ASP C 3 126 ? -17.212 24.527 69.232 1.00 20.33 126 ASP A CA 1
ATOM 1349 C C . ASP C 3 126 ? -16.085 25.509 69.627 1.00 17.70 126 ASP A C 1
ATOM 1350 O O . ASP C 3 126 ? -16.005 25.937 70.800 1.00 18.41 126 ASP A O 1
ATOM 1355 N N . LEU C 3 127 ? -15.236 25.856 68.675 1.00 16.98 127 LEU A N 1
ATOM 1356 C CA . LEU C 3 127 ? -14.057 26.680 68.954 1.00 15.87 127 LEU A CA 1
ATOM 1357 C C . LEU C 3 127 ? -14.360 28.002 69.646 1.00 15.71 127 LEU A C 1
ATOM 1358 O O . LEU C 3 127 ? -13.680 28.406 70.609 1.00 14.04 127 LEU A O 1
ATOM 1363 N N . ASP C 3 128 ? -15.345 28.718 69.155 1.00 15.96 128 ASP A N 1
ATOM 1364 C CA . ASP C 3 128 ? -15.640 30.022 69.715 1.00 16.18 128 ASP A CA 1
ATOM 1365 C C . ASP C 3 128 ? -15.989 29.940 71.224 1.00 15.14 128 ASP A C 1
ATOM 1366 O O . ASP C 3 128 ? -15.462 30.723 72.043 1.00 16.19 128 ASP A O 1
ATOM 1371 N N . THR C 3 129 ? -16.777 28.950 71.622 1.00 15.96 129 THR A N 1
ATOM 1372 C CA . THR C 3 129 ? -17.132 28.734 73.011 1.00 16.09 129 THR A CA 1
ATOM 1373 C C . THR C 3 129 ? -15.923 28.257 73.834 1.00 14.94 129 THR A C 1
ATOM 1374 O O . THR C 3 129 ? -15.672 28.708 74.948 1.00 15.22 129 THR A O 1
ATOM 1378 N N . PHE C 3 130 ? -15.168 27.321 73.278 1.00 14.54 130 PHE A N 1
ATOM 1379 C CA . PHE C 3 130 ? -13.969 26.772 73.890 1.00 13.05 130 PHE A CA 1
ATOM 1380 C C . PHE C 3 130 ? -12.999 27.889 74.305 1.00 11.67 130 PHE A C 1
ATOM 1381 O O . PHE C 3 130 ? -12.491 27.862 75.420 1.00 11.68 130 PHE A O 1
ATOM 1389 N N . LEU C 3 131 ? -12.747 28.859 73.433 1.00 10.59 131 LEU A N 1
ATOM 1390 C CA . LEU C 3 131 ? -11.780 29.901 73.698 1.00 11.02 131 LEU A CA 1
ATOM 1391 C C . LEU C 3 131 ? -12.207 30.856 74.799 1.00 10.45 131 LEU A C 1
ATOM 1392 O O . LEU C 3 131 ? -11.355 31.472 75.447 1.00 10.40 131 LEU A O 1
ATOM 1397 N N . LYS C 3 132 ? -13.510 30.995 75.028 1.00 10.77 132 LYS A N 1
ATOM 1398 C CA . LYS C 3 132 ? -14.041 31.854 76.087 1.00 11.93 132 LYS A CA 1
ATOM 1399 C C . LYS C 3 132 ? -14.140 31.171 77.435 1.00 12.56 132 LYS A C 1
ATOM 1400 O O . LYS C 3 132 ? -14.291 31.837 78.453 1.00 14.55 132 LYS A O 1
ATOM 1406 N N . SER C 3 133 ? -14.053 29.845 77.445 1.00 13.02 133 SER A N 1
ATOM 1407 C CA . SER C 3 133 ? -14.208 29.042 78.653 1.00 14.08 133 SER A CA 1
ATOM 1408 C C . SER C 3 133 ? -12.896 28.849 79.390 1.00 13.28 133 SER A C 1
ATOM 1409 O O . SER C 3 133 ? -11.877 29.382 78.990 1.00 12.20 133 SER A O 1
ATOM 1412 N N . SER C 3 134 ? -12.938 28.118 80.491 1.00 13.29 134 SER A N 1
ATOM 1413 C CA . SER C 3 134 ? -11.738 27.747 81.217 1.00 14.12 134 SER A CA 1
ATOM 1414 C C . SER C 3 134 ? -11.866 26.289 81.581 1.00 13.27 134 SER A C 1
ATOM 1415 O O . SER C 3 134 ? -12.965 25.751 81.730 1.00 13.94 134 SER A O 1
ATOM 1418 N N . PHE C 3 135 ? -10.723 25.635 81.684 1.00 12.77 135 PHE A N 1
ATOM 1419 C CA . PHE C 3 135 ? -10.648 24.191 81.883 1.00 12.52 135 PHE A CA 1
ATOM 1420 C C . PHE C 3 135 ? -9.670 23.775 82.958 1.00 11.67 135 PHE A C 1
ATOM 1421 O O . PHE C 3 135 ? -8.638 24.412 83.140 1.00 12.67 135 PHE A O 1
ATOM 1429 N N . ASP C 3 136 ? -10.013 22.693 83.653 1.00 12.58 136 ASP A N 1
ATOM 1430 C CA . ASP C 3 136 ? -9.198 22.125 84.701 1.00 13.84 136 ASP A CA 1
ATOM 1431 C C . ASP C 3 136 ? -8.891 20.670 84.395 1.00 13.49 136 ASP A C 1
ATOM 1432 O O . ASP C 3 136 ? -9.687 19.964 83.791 1.00 13.99 136 ASP A O 1
ATOM 1437 N N . LEU C 3 137 ? -7.757 20.235 84.912 1.00 16.14 137 LEU A N 1
ATOM 1438 C CA . LEU C 3 137 ? -7.371 18.840 84.866 1.00 17.19 137 LEU A CA 1
ATOM 1439 C C . LEU C 3 137 ? -7.956 18.179 86.085 1.00 18.97 137 LEU A C 1
ATOM 1440 O O . LEU C 3 137 ? -7.931 18.763 87.180 1.00 19.93 137 LEU A O 1
ATOM 1445 N N . LEU C 3 138 ? -8.512 16.996 85.906 1.00 20.60 138 LEU A N 1
ATOM 1446 C CA . LEU C 3 138 ? -9.016 16.212 87.030 1.00 24.33 138 LEU A CA 1
ATOM 1447 C C . LEU C 3 138 ? -7.931 15.231 87.415 1.00 26.08 138 LEU A C 1
ATOM 1448 O O . LEU C 3 138 ? -7.757 14.225 86.747 1.00 26.88 138 LEU A O 1
ATOM 1453 N N . VAL C 3 139 ? -7.194 15.518 88.476 1.00 28.71 139 VAL A N 1
ATOM 1454 C CA . VAL C 3 139 ? -6.119 14.618 88.897 1.00 30.56 139 VAL A CA 1
ATOM 1455 C C . VAL C 3 139 ? -6.614 13.608 89.929 1.00 31.31 139 VAL A C 1
ATOM 1456 O O . VAL C 3 139 ? -6.880 13.949 91.079 1.00 32.79 139 VAL A O 1
ATOM 1460 N N . GLY C 3 146 ? -12.164 19.925 89.291 1.00 39.56 146 GLY A N 1
ATOM 1461 C CA . GLY C 3 146 ? -11.367 21.140 89.146 1.00 39.21 146 GLY A CA 1
ATOM 1462 C C . GLY C 3 146 ? -10.130 21.150 90.043 1.00 38.69 146 GLY A C 1
ATOM 1463 O O . GLY C 3 146 ? -10.186 21.623 91.183 1.00 39.81 146 GLY A O 1
ATOM 1464 N N . ARG C 3 147 ? -9.013 20.648 89.524 1.00 37.58 147 ARG A N 1
ATOM 1465 C CA . ARG C 3 147 ? -7.776 20.600 90.293 1.00 36.53 147 ARG A CA 1
ATOM 1466 C C . ARG C 3 147 ? -6.707 21.569 89.766 1.00 33.70 147 ARG A C 1
ATOM 1467 O O . ARG C 3 147 ? -6.419 22.567 90.413 1.00 34.49 147 ARG A O 1
ATOM 1475 N N . LEU C 3 148 ? -6.120 21.288 88.604 1.00 29.80 148 LEU A N 1
ATOM 1476 C CA . LEU C 3 148 ? -5.101 22.173 88.031 1.00 26.67 148 LEU A CA 1
ATOM 1477 C C . LEU C 3 148 ? -5.680 22.923 86.842 1.00 22.48 148 LEU A C 1
ATOM 1478 O O . LEU C 3 148 ? -6.251 22.316 85.962 1.00 20.92 148 LEU A O 1
ATOM 1483 N N . ARG C 3 149 ? -5.491 24.232 86.792 1.00 18.70 149 ARG A N 1
ATOM 1484 C CA . ARG C 3 149 ? -6.027 25.030 85.701 1.00 17.29 149 ARG A CA 1
ATOM 1485 C C . ARG C 3 149 ? -5.171 24.887 84.459 1.00 15.50 149 ARG A C 1
ATOM 1486 O O . ARG C 3 149 ? -3.950 25.053 84.486 1.00 16.76 149 ARG A O 1
ATOM 1494 N N . VAL C 3 150 ? -5.810 24.568 83.351 1.00 13.14 150 VAL A N 1
ATOM 1495 C CA . VAL C 3 150 ? -5.108 24.496 82.078 1.00 12.69 150 VAL A CA 1
ATOM 1496 C C . VAL C 3 150 ? -4.790 25.898 81.558 1.00 12.95 150 VAL A C 1
ATOM 1497 O O . VAL C 3 150 ? -5.688 26.748 81.440 1.00 14.21 150 VAL A O 1
ATOM 1501 N N . GLN C 3 151 ? -3.520 26.179 81.270 1.00 11.85 151 GLN A N 1
ATOM 1502 C CA . GLN C 3 151 ? -3.143 27.444 80.663 1.00 12.49 151 GLN A CA 1
ATOM 1503 C C . GLN C 3 151 ? -3.338 27.405 79.153 1.00 11.25 151 GLN A C 1
ATOM 1504 O O . GLN C 3 151 ? -3.818 28.352 78.532 1.00 12.33 151 GLN A O 1
ATOM 1515 N N . TYR C 3 152 ? -2.953 26.301 78.542 1.00 10.89 152 TYR A N 1
ATOM 1516 C CA . TYR C 3 152 ? -3.128 26.131 77.107 1.00 10.40 152 TYR A CA 1
ATOM 1517 C C . TYR C 3 152 ? -2.910 24.686 76.742 1.00 9.03 152 TYR A C 1
ATOM 1518 O O . TYR C 3 152 ? -2.335 23.913 77.514 1.00 10.32 152 TYR A O 1
ATOM 1527 N N . PHE C 3 153 ? -3.375 24.314 75.570 1.00 9.16 153 PHE A N 1
ATOM 1528 C CA . PHE C 3 153 ? -3.150 22.996 75.002 1.00 9.16 153 PHE A CA 1
ATOM 1529 C C . PHE C 3 153 ? -2.012 23.057 74.000 1.00 10.18 153 PHE A C 1
ATOM 1530 O O . PHE C 3 153 ? -1.765 24.082 73.359 1.00 10.52 153 PHE A O 1
ATOM 1538 N N . ALA C 3 154 ? -1.312 21.932 73.861 1.00 10.15 154 ALA A N 1
ATOM 1539 C CA . ALA C 3 154 ? -0.165 21.875 72.986 1.00 10.33 154 ALA A CA 1
ATOM 1540 C C . ALA C 3 154 ? 0.141 20.460 72.518 1.00 10.21 154 ALA A C 1
ATOM 1541 O O . ALA C 3 154 ? -0.271 19.495 73.156 1.00 10.55 154 ALA A O 1
ATOM 1543 N N . ILE C 3 155 ? 0.870 20.376 71.411 1.00 10.11 155 ILE A N 1
ATOM 1544 C CA . ILE C 3 155 ? 1.327 19.098 70.864 1.00 10.91 155 ILE A CA 1
ATOM 1545 C C . ILE C 3 155 ? 2.843 18.996 70.904 1.00 10.39 155 ILE A C 1
ATOM 1546 O O . ILE C 3 155 ? 3.553 20.001 70.780 1.00 11.08 155 ILE A O 1
ATOM 1551 N N . LYS C 3 156 ? 3.336 17.779 71.137 1.00 11.29 156 LYS A N 1
ATOM 1552 C CA . LYS C 3 156 ? 4.744 17.489 70.905 1.00 11.88 156 LYS A CA 1
ATOM 1553 C C . LYS C 3 156 ? 4.809 16.173 70.140 1.00 11.63 156 LYS A C 1
ATOM 1554 O O . LYS C 3 156 ? 3.889 15.349 70.163 1.00 11.36 156 LYS A O 1
ATOM 1560 N N . ILE C 3 157 ? 5.908 15.984 69.448 1.00 11.04 157 ILE A N 1
ATOM 1561 C CA . ILE C 3 157 ? 6.182 14.730 68.757 1.00 10.70 157 ILE A CA 1
ATOM 1562 C C . ILE C 3 157 ? 7.455 14.076 69.301 1.00 11.88 157 ILE A C 1
ATOM 1563 O O . ILE C 3 157 ? 8.356 14.741 69.810 1.00 13.19 157 ILE A O 1
ATOM 1568 N N . LYS C 3 158 ? 7.497 12.758 69.189 1.00 11.58 158 LYS A N 1
ATOM 1569 C CA . LYS C 3 158 ? 8.659 11.981 69.614 1.00 12.56 158 LYS A CA 1
ATOM 1570 C C . LYS C 3 158 ? 8.843 10.824 68.672 1.00 12.08 158 LYS A C 1
ATOM 1571 O O . LYS C 3 158 ? 7.906 10.375 67.990 1.00 12.64 158 LYS A O 1
ATOM 1577 N N . ALA C 3 159 ? 10.071 10.329 68.617 1.00 11.49 159 ALA A N 1
ATOM 1578 C CA . ALA C 3 159 ? 10.369 9.102 67.912 1.00 11.40 159 ALA A CA 1
ATOM 1579 C C . ALA C 3 159 ? 10.838 8.091 68.956 1.00 10.77 159 ALA A C 1
ATOM 1580 O O . ALA C 3 159 ? 11.501 8.444 69.923 1.00 12.77 159 ALA A O 1
ATOM 1582 N N . LYS C 3 160 ? 10.482 6.830 68.720 1.00 11.61 160 LYS A N 1
ATOM 1583 C CA . LYS C 3 160 ? 10.905 5.745 69.601 1.00 13.11 160 LYS A CA 1
ATOM 1584 C C . LYS C 3 160 ? 11.272 4.516 68.851 1.00 12.96 160 LYS A C 1
ATOM 1585 O O . LYS C 3 160 ? 10.873 4.332 67.715 1.00 13.55 160 LYS A O 1
ATOM 1591 N N . ASN C 3 161 ? 12.084 3.671 69.496 1.00 12.44 161 ASN A N 1
ATOM 1592 C CA . ASN C 3 161 ? 12.290 2.321 69.035 1.00 12.89 161 ASN A CA 1
ATOM 1593 C C . ASN C 3 161 ? 11.022 1.588 69.461 1.00 11.67 161 ASN A C 1
ATOM 1594 O O . ASN C 3 161 ? 10.694 1.527 70.648 1.00 13.66 161 ASN A O 1
ATOM 1599 N N . ASP C 3 162 ? 10.280 1.065 68.499 1.00 12.30 162 ASP A N 1
ATOM 1600 C CA . ASP C 3 162 ? 8.985 0.462 68.785 1.00 13.96 162 ASP A CA 1
ATOM 1601 C C . ASP C 3 162 ? 9.077 -0.869 69.524 1.00 14.87 162 ASP A C 1
ATOM 1602 O O . ASP C 3 162 ? 8.103 -1.319 70.093 1.00 17.46 162 ASP A O 1
ATOM 1607 N N . ASP C 3 163 ? 10.248 -1.488 69.516 1.00 15.93 163 ASP A N 1
ATOM 1608 C CA . ASP C 3 163 ? 10.409 -2.779 70.192 1.00 17.75 163 ASP A CA 1
ATOM 1609 C C . ASP C 3 163 ? 10.764 -2.634 71.671 1.00 18.34 163 ASP A C 1
ATOM 1610 O O . ASP C 3 163 ? 10.392 -3.503 72.467 1.00 21.57 163 ASP A O 1
ATOM 1615 N N . ASP C 3 164 ? 11.466 -1.573 72.073 1.00 18.30 164 ASP A N 1
ATOM 1616 C CA . ASP C 3 164 ? 11.815 -1.416 73.492 1.00 19.10 164 ASP A CA 1
ATOM 1617 C C . ASP C 3 164 ? 11.450 -0.083 74.132 1.00 19.53 164 ASP A C 1
ATOM 1618 O O . ASP C 3 164 ? 11.773 0.161 75.300 1.00 21.02 164 ASP A O 1
ATOM 1623 N N . ASP C 3 165 ? 10.781 0.791 73.390 1.00 18.44 165 ASP A N 1
ATOM 1624 C CA . ASP C 3 165 ? 10.346 2.087 73.913 1.00 19.78 165 ASP A CA 1
ATOM 1625 C C . ASP C 3 165 ? 11.455 3.133 74.156 1.00 18.52 165 ASP A C 1
ATOM 1626 O O . ASP C 3 165 ? 11.184 4.192 74.730 1.00 20.67 165 ASP A O 1
ATOM 1631 N N . THR C 3 166 ? 12.680 2.864 73.734 1.00 16.92 166 THR A N 1
ATOM 1632 C CA . THR C 3 166 ? 13.773 3.833 73.869 1.00 17.16 166 THR A CA 1
ATOM 1633 C C . THR C 3 166 ? 13.478 5.054 72.977 1.00 15.96 166 THR A C 1
ATOM 1634 O O . THR C 3 166 ? 13.101 4.911 71.824 1.00 15.30 166 THR A O 1
ATOM 1638 N N . GLU C 3 167 ? 13.667 6.261 73.487 1.00 15.39 167 GLU A N 1
ATOM 1639 C CA . GLU C 3 167 ? 13.423 7.446 72.686 1.00 16.08 167 GLU A CA 1
ATOM 1640 C C . GLU C 3 167 ? 14.604 7.699 71.779 1.00 15.87 167 GLU A C 1
ATOM 1641 O O . GLU C 3 167 ? 15.760 7.472 72.143 1.00 16.60 167 GLU A O 1
ATOM 1647 N N . ILE C 3 168 ? 14.294 8.169 70.586 1.00 15.14 168 ILE A N 1
ATOM 1648 C CA . ILE C 3 168 ? 15.245 8.470 69.552 1.00 16.39 168 ILE A CA 1
ATOM 1649 C C . ILE C 3 168 ? 15.150 9.962 69.237 1.00 16.53 168 ILE A C 1
ATOM 1650 O O . ILE C 3 168 ? 14.052 10.500 69.076 1.00 16.95 168 ILE A O 1
ATOM 1659 N N . ASN C 3 169 ? 16.268 10.645 69.103 1.00 17.34 169 ASN A N 1
ATOM 1660 C CA . ASN C 3 169 ? 16.243 12.066 68.818 1.00 18.23 169 ASN A CA 1
ATOM 1661 C C . ASN C 3 169 ? 15.812 12.375 67.378 1.00 16.84 169 ASN A C 1
ATOM 1662 O O . ASN C 3 169 ? 16.156 11.662 66.443 1.00 17.60 169 ASN A O 1
ATOM 1667 N N . LEU C 3 170 ? 15.025 13.444 67.276 1.00 16.14 170 LEU A N 1
ATOM 1668 C CA . LEU C 3 170 ? 14.601 13.998 65.993 1.00 15.30 170 LEU A CA 1
ATOM 1669 C C . LEU C 3 170 ? 15.276 15.354 65.828 1.00 15.89 170 LEU A C 1
ATOM 1670 O O . LEU C 3 170 ? 15.547 16.069 66.807 1.00 16.78 170 LEU A O 1
ATOM 1675 N N . VAL C 3 171 ? 15.512 15.734 64.575 1.00 14.54 171 VAL A N 1
ATOM 1676 C CA . VAL C 3 171 ? 16.091 17.030 64.294 1.00 15.29 171 VAL A CA 1
ATOM 1677 C C . VAL C 3 171 ? 15.257 17.659 63.179 1.00 14.00 171 VAL A C 1
ATOM 1678 O O . VAL C 3 171 ? 14.546 16.941 62.455 1.00 14.24 171 VAL A O 1
ATOM 1685 N N . GLN C 3 172 ? 15.287 18.980 63.098 1.00 13.62 172 GLN A N 1
ATOM 1686 C CA . GLN C 3 172 ? 14.667 19.730 62.020 1.00 13.22 172 GLN A CA 1
ATOM 1687 C C . GLN C 3 172 ? 15.629 20.740 61.468 1.00 14.12 172 GLN A C 1
ATOM 1688 O O . GLN C 3 172 ? 16.530 21.215 62.158 1.00 14.43 172 GLN A O 1
ATOM 1694 N N . HIS C 3 173 ? 15.449 21.060 60.207 1.00 14.24 173 HIS A N 1
ATOM 1695 C CA . HIS C 3 173 ? 16.207 22.127 59.573 1.00 15.05 173 HIS A CA 1
ATOM 1696 C C . HIS C 3 173 ? 15.222 23.159 59.064 1.00 15.59 173 HIS A C 1
ATOM 1697 O O . HIS C 3 173 ? 14.000 22.938 59.023 1.00 15.36 173 HIS A O 1
ATOM 1704 N N . THR C 3 174 ? 15.759 24.323 58.715 1.00 15.92 174 THR A N 1
ATOM 1705 C CA . THR C 3 174 ? 14.989 25.306 57.981 1.00 16.29 174 THR A CA 1
ATOM 1706 C C . THR C 3 174 ? 15.208 24.971 56.501 1.00 15.49 174 THR A C 1
ATOM 1707 O O . THR C 3 174 ? 15.995 24.103 56.153 1.00 14.83 174 THR A O 1
ATOM 1711 N N . ALA C 3 175 ? 14.502 25.673 55.626 1.00 16.09 175 ALA A N 1
ATOM 1712 C CA . ALA C 3 175 ? 14.661 25.468 54.193 1.00 16.43 175 ALA A CA 1
ATOM 1713 C C . ALA C 3 175 ? 16.120 25.634 53.725 1.00 17.20 175 ALA A C 1
ATOM 1714 O O . ALA C 3 175 ? 16.539 25.034 52.746 1.00 16.59 175 ALA A O 1
ATOM 1716 N N . LYS C 3 176 ? 16.893 26.422 54.466 1.00 18.42 176 LYS A N 1
ATOM 1717 C CA . LYS C 3 176 ? 18.283 26.680 54.109 1.00 19.80 176 LYS A CA 1
ATOM 1718 C C . LYS C 3 176 ? 19.172 25.484 54.435 1.00 20.08 176 LYS A C 1
ATOM 1719 O O . LYS C 3 176 ? 20.343 25.449 54.053 1.00 20.71 176 LYS A O 1
ATOM 1725 N N . ARG C 3 177 ? 18.608 24.501 55.136 1.00 19.89 177 ARG A N 1
ATOM 1726 C CA . ARG C 3 177 ? 19.314 23.266 55.492 1.00 20.47 177 ARG A CA 1
ATOM 1727 C C . ARG C 3 177 ? 20.689 23.565 56.146 1.00 22.04 177 ARG A C 1
ATOM 1728 O O . ARG C 3 177 ? 20.734 24.205 57.191 1.00 20.95 177 ARG A O 1
ATOM 1736 N N . ASP C 3 178 ? 21.790 23.143 55.532 1.00 23.84 178 ASP A N 1
ATOM 1737 C CA . ASP C 3 178 ? 23.121 23.346 56.127 1.00 25.91 178 ASP A CA 1
ATOM 1738 C C . ASP C 3 178 ? 23.524 24.812 56.263 1.00 26.39 178 ASP A C 1
ATOM 1739 O O . ASP C 3 178 ? 24.458 25.130 57.000 1.00 27.33 178 ASP A O 1
ATOM 1744 N N . LYS C 3 179 ? 22.830 25.706 55.570 1.00 26.52 179 LYS A N 1
ATOM 1745 C CA . LYS C 3 179 ? 23.144 27.126 55.634 1.00 26.54 179 LYS A CA 1
ATOM 1746 C C . LYS C 3 179 ? 22.247 27.843 56.640 1.00 25.53 179 LYS A C 1
ATOM 1747 O O . LYS C 3 179 ? 22.170 29.069 56.668 1.00 26.53 179 LYS A O 1
ATOM 1753 N N . GLY C 3 180 ? 21.560 27.064 57.473 1.00 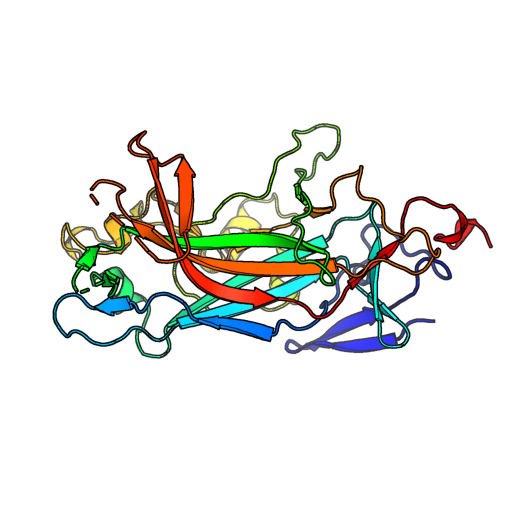23.59 180 GLY A N 1
ATOM 1754 C CA . GLY C 3 180 ? 20.706 27.614 58.505 1.00 22.56 180 GLY A CA 1
ATOM 1755 C C . GLY C 3 180 ? 20.881 26.770 59.755 1.00 21.42 180 GLY A C 1
ATOM 1756 O O . GLY C 3 180 ? 21.673 25.838 59.755 1.00 21.31 180 GLY A O 1
ATOM 1757 N N . PRO C 3 181 ? 20.150 27.079 60.818 1.00 21.65 181 PRO A N 1
ATOM 1758 C CA . PRO C 3 181 ? 20.282 26.308 62.055 1.00 21.88 181 PRO A CA 1
ATOM 1759 C C . PRO C 3 181 ? 19.581 24.945 62.050 1.00 21.33 181 PRO A C 1
ATOM 1760 O O . PRO C 3 181 ? 18.703 24.693 61.216 1.00 20.98 181 PRO A O 1
ATOM 1764 N N . GLN C 3 182 ? 20.019 24.069 62.952 1.00 21.05 182 GLN A N 1
ATOM 1765 C CA . GLN C 3 182 ? 19.403 22.762 63.199 1.00 21.76 182 GLN A CA 1
ATOM 1766 C C . GLN C 3 182 ? 18.746 22.898 64.556 1.00 21.37 182 GLN A C 1
ATOM 1767 O O . GLN C 3 182 ? 19.292 23.560 65.451 1.00 22.18 182 GLN A O 1
ATOM 1773 N N . PHE C 3 183 ? 17.588 22.280 64.740 1.00 19.92 183 PHE A N 1
ATOM 1774 C CA . PHE C 3 183 ? 16.869 22.385 65.998 1.00 20.13 183 PHE A 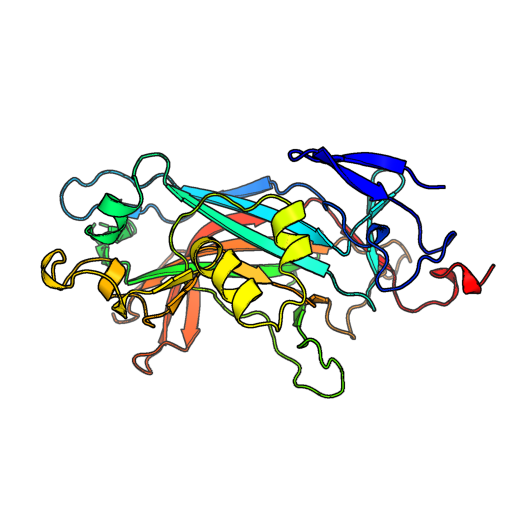CA 1
ATOM 1775 C C . PHE C 3 183 ? 16.026 21.144 66.283 1.00 20.06 183 PHE A C 1
ATOM 1776 O O . PHE C 3 183 ? 15.743 20.356 65.389 1.00 20.56 183 PHE A O 1
ATOM 1784 N N . CYS C 3 184 ? 15.652 20.936 67.539 1.00 20.81 184 CYS A N 1
ATOM 1785 C CA . CYS C 3 184 ? 14.813 19.789 67.896 1.00 21.16 184 CYS A CA 1
ATOM 1786 C C . CYS C 3 184 ? 13.362 20.244 67.774 1.00 19.39 184 CYS A C 1
ATOM 1787 O O . CYS C 3 184 ? 13.084 21.421 67.997 1.00 20.33 184 CYS A O 1
ATOM 1790 N N . PRO C 3 185 ? 12.446 19.341 67.406 1.00 17.26 185 PRO A N 1
ATOM 1791 C CA . PRO C 3 185 ? 11.029 19.728 67.361 1.00 17.14 185 PRO A CA 1
ATOM 1792 C C . PRO C 3 185 ? 10.604 20.314 68.674 1.00 18.63 185 PRO A C 1
ATOM 1793 O O . PRO C 3 185 ? 11.019 19.828 69.719 1.00 20.06 185 PRO A O 1
ATOM 1797 N N . SER C 3 186 ? 9.816 21.356 68.613 1.00 18.62 186 SER A N 1
ATOM 1798 C CA . SER C 3 186 ? 9.390 22.006 69.846 1.00 18.99 186 SER A CA 1
ATOM 1799 C C . SER C 3 186 ? 7.930 21.720 70.163 1.00 16.40 186 SER A C 1
ATOM 1800 O O . SER C 3 186 ? 7.183 21.215 69.341 1.00 14.19 186 SER A O 1
ATOM 1803 N N . VAL C 3 187 ? 7.543 22.022 71.385 1.00 15.41 187 VAL A N 1
ATOM 1804 C CA . VAL C 3 187 ? 6.165 21.911 71.812 1.00 15.34 187 VAL A CA 1
ATOM 1805 C C . VAL C 3 187 ? 5.406 23.050 71.123 1.00 14.50 187 VAL A C 1
ATOM 1806 O O . VAL C 3 187 ? 5.884 24.182 71.048 1.00 17.61 187 VAL A O 1
ATOM 1810 N N . CYS C 3 188 ? 4.269 22.723 70.538 1.00 12.39 188 CYS A N 1
ATOM 1811 C CA . CYS C 3 188 ? 3.487 23.685 69.768 1.00 12.00 188 CYS A CA 1
ATOM 1812 C C . CYS C 3 188 ? 2.143 23.977 70.416 1.00 11.25 188 CYS A C 1
ATOM 1813 O O . CYS C 3 188 ? 1.285 23.097 70.407 1.00 11.22 188 CYS A O 1
ATOM 1816 N N . PRO C 3 189 ? 1.941 25.171 70.996 1.00 11.30 189 PRO A N 1
ATOM 1817 C CA . PRO C 3 189 ? 0.606 25.543 71.497 1.00 11.02 189 PRO A CA 1
ATOM 1818 C C . PRO C 3 189 ? -0.361 25.515 70.328 1.00 10.06 189 PRO A C 1
ATOM 1819 O O . PRO C 3 189 ? -0.014 25.936 69.215 1.00 11.34 189 PRO A O 1
ATOM 1823 N N . LEU C 3 190 ? -1.557 24.996 70.531 1.00 9.93 190 LEU A N 1
ATOM 1824 C CA . LEU C 3 190 ? -2.531 24.892 69.480 1.00 10.81 190 LEU A CA 1
ATOM 1825 C C . LEU C 3 190 ? -3.954 25.010 69.998 1.00 10.07 190 LEU A C 1
ATOM 1826 O O . LEU C 3 190 ? -4.232 24.682 71.134 1.00 11.48 190 LEU A O 1
ATOM 1835 N N . VAL C 3 191 ? -4.814 25.525 69.121 1.00 10.83 191 VAL A N 1
ATOM 1836 C CA . VAL C 3 191 ? -6.255 25.557 69.364 1.00 11.46 191 VAL A CA 1
ATOM 1837 C C . VAL C 3 191 ? -6.875 24.526 68.429 1.00 11.34 191 VAL A C 1
ATOM 1838 O O . VAL C 3 191 ? -6.315 24.242 67.362 1.00 11.96 191 VAL A O 1
ATOM 1842 N N . PRO C 3 192 ? -8.015 23.958 68.794 1.00 12.41 192 PRO A N 1
ATOM 1843 C CA . PRO C 3 192 ? -8.622 22.914 67.968 1.00 13.23 192 PRO A CA 1
ATOM 1844 C C . PRO C 3 192 ? -9.041 23.375 66.593 1.00 13.46 192 PRO A C 1
ATOM 1845 O O . PRO C 3 192 ? -9.528 24.500 66.419 1.00 15.89 192 PRO A O 1
ATOM 1849 N N . SER C 3 193 ? -8.841 22.520 65.611 1.00 13.36 193 SER A N 1
ATOM 1850 C CA . SER C 3 193 ? -9.085 22.825 64.221 1.00 14.54 193 SER A CA 1
ATOM 1851 C C . SER C 3 193 ? -9.135 21.542 63.401 1.00 14.20 193 SER A C 1
ATOM 1852 O O . SER C 3 193 ? -8.528 20.545 63.783 1.00 14.29 193 SER A O 1
ATOM 1855 N N . PRO C 3 194 ? -9.869 21.518 62.284 1.00 13.92 194 PRO A N 1
ATOM 1856 C CA . PRO C 3 194 ? -9.798 20.384 61.370 1.00 14.15 194 PRO A CA 1
ATOM 1857 C C . PRO C 3 194 ? -8.388 20.342 60.765 1.00 13.08 194 PRO A C 1
ATOM 1858 O O . PRO C 3 194 ? -7.695 21.344 60.618 1.00 13.96 194 PRO A O 1
ATOM 1862 N N . LEU C 3 195 ? -7.964 19.147 60.431 1.00 12.64 195 LEU A N 1
ATOM 1863 C CA . LEU C 3 195 ? -6.670 18.966 59.792 1.00 12.38 195 LEU A CA 1
ATOM 1864 C C . LEU C 3 195 ? -6.753 19.343 58.302 1.00 12.02 195 LEU A C 1
ATOM 1865 O O . LEU C 3 195 ? -7.603 18.827 57.605 1.00 13.50 195 LEU A O 1
ATOM 1870 N N . PRO C 3 196 ? -5.874 20.224 57.809 1.00 12.27 196 PRO A N 1
ATOM 1871 C CA . PRO C 3 196 ? -5.924 20.562 56.376 1.00 12.50 196 PRO A CA 1
ATOM 1872 C C . PRO C 3 196 ? -5.675 19.343 55.522 1.00 13.15 196 PRO A C 1
ATOM 1873 O O . PRO C 3 196 ? -4.954 18.407 55.911 1.00 12.92 196 PRO A O 1
ATOM 1877 N N . LYS C 3 197 ? -6.259 19.357 54.330 1.00 13.38 197 LYS A N 1
ATOM 1878 C CA . LYS C 3 197 ? -6.062 18.308 53.363 1.00 14.22 197 LYS A CA 1
ATOM 1879 C C . LYS C 3 197 ? -4.585 18.218 52.958 1.00 11.98 197 LYS A C 1
ATOM 1880 O O . LYS C 3 197 ? -3.822 19.184 53.033 1.00 12.63 197 LYS A O 1
ATOM 1886 N N . HIS C 3 198 ? -4.207 17.045 52.490 1.00 12.67 198 HIS A N 1
ATOM 1887 C CA . HIS C 3 198 ? -2.856 16.805 51.995 1.00 12.80 198 HIS A CA 1
ATOM 1888 C C . HIS C 3 198 ? -2.417 17.860 50.968 1.00 13.99 198 HIS A C 1
ATOM 1889 O O . HIS C 3 198 ? -1.333 18.420 51.072 1.00 13.69 198 HIS A O 1
ATOM 1896 N N . GLN C 3 199 ? -3.301 18.181 50.034 1.00 14.95 199 GLN A N 1
ATOM 1897 C CA . GLN C 3 199 ? -2.976 19.190 49.025 1.00 15.84 199 GLN A CA 1
ATOM 1898 C C . GLN C 3 199 ? -2.644 20.555 49.632 1.00 15.65 199 GLN A C 1
ATOM 1899 O O . GLN C 3 199 ? -1.745 21.263 49.161 1.00 15.43 199 GLN A O 1
ATOM 1910 N N . THR C 3 200 ? -3.339 20.944 50.690 1.00 14.63 200 THR A N 1
ATOM 1911 C CA . THR C 3 200 ? -3.053 22.228 51.329 1.00 14.91 200 THR A CA 1
ATOM 1912 C C . THR C 3 200 ? -1.677 22.250 51.985 1.00 14.81 200 THR A C 1
ATOM 1913 O O . THR C 3 200 ? -0.949 23.253 51.939 1.00 15.37 200 THR A O 1
ATOM 1917 N N . ILE C 3 201 ? -1.320 21.147 52.650 1.00 14.23 201 ILE A N 1
ATOM 1918 C CA . ILE C 3 201 ? 0.003 21.051 53.259 1.00 14.25 201 ILE A CA 1
ATOM 1919 C C . ILE C 3 201 ? 1.056 21.116 52.163 1.00 15.39 201 ILE A C 1
ATOM 1920 O O . ILE C 3 201 ? 2.058 21.808 52.319 1.00 15.55 201 ILE A O 1
ATOM 1925 N N . ARG C 3 202 ? 0.836 20.419 51.054 1.00 16.48 202 ARG A N 1
ATOM 1926 C CA . ARG C 3 202 ? 1.766 20.485 49.923 1.00 18.03 202 ARG A CA 1
ATOM 1927 C C . ARG C 3 202 ? 1.930 21.914 49.437 1.00 18.69 202 ARG A C 1
ATOM 1928 O O . ARG C 3 202 ? 3.040 22.404 49.249 1.00 19.08 202 ARG A O 1
ATOM 1936 N N . GLU C 3 203 ? 0.813 22.586 49.194 1.00 18.99 203 GLU A N 1
ATOM 1937 C CA . GLU C 3 203 ? 0.860 23.959 48.662 1.00 20.29 203 GLU A CA 1
ATOM 1938 C C . GLU C 3 203 ? 1.523 24.990 49.550 1.00 19.81 203 GLU A C 1
ATOM 1939 O O . GLU C 3 203 ? 2.094 25.978 49.066 1.00 20.69 203 GLU A O 1
ATOM 1945 N N . ALA C 3 204 ? 1.439 24.791 50.858 1.00 17.48 204 ALA A N 1
ATOM 1946 C CA . ALA C 3 204 ? 1.981 25.749 51.800 1.00 17.63 204 ALA A CA 1
ATOM 1947 C C . ALA C 3 204 ? 3.389 25.397 52.263 1.00 17.05 204 ALA A C 1
ATOM 1948 O O . ALA C 3 204 ? 3.934 26.066 53.145 1.00 18.87 204 ALA A O 1
ATOM 1950 N N . SER C 3 205 ? 3.989 24.372 51.653 1.00 15.93 205 SER A N 1
ATOM 1951 C CA . SER C 3 205 ? 5.310 23.878 52.120 1.00 16.91 205 SER A CA 1
ATOM 1952 C C . SER C 3 205 ? 6.494 24.801 51.902 1.00 16.89 205 SER A C 1
ATOM 1953 O O . SER C 3 205 ? 7.453 24.731 52.653 1.00 18.10 205 SER A O 1
ATOM 1958 N N . ASN C 3 206 ? 6.447 25.654 50.887 1.00 17.09 206 ASN A N 1
ATOM 1959 C CA . ASN C 3 206 ? 7.567 26.554 50.638 1.00 17.69 206 ASN A CA 1
ATOM 1960 C C . ASN C 3 206 ? 7.096 27.913 50.144 1.00 19.66 206 ASN A C 1
ATOM 1961 O O . ASN C 3 206 ? 7.597 28.423 49.148 1.00 21.38 206 ASN A O 1
ATOM 1966 N N . VAL C 3 207 ? 6.143 28.494 50.856 1.00 22.18 207 VAL A N 1
ATOM 1967 C CA . VAL C 3 207 ? 5.591 29.799 50.508 1.00 24.70 207 VAL A CA 1
ATOM 1968 C C . VAL C 3 207 ? 6.409 30.947 51.104 1.00 26.46 207 VAL A C 1
ATOM 1969 O O . VAL C 3 207 ? 6.698 30.957 52.301 1.00 27.33 207 VAL A O 1
ATOM 1973 N N . ARG C 3 208 ? 6.756 31.914 50.258 1.00 28.23 208 ARG A N 1
ATOM 1974 C CA . ARG C 3 208 ? 7.506 33.104 50.663 1.00 29.65 208 ARG A CA 1
ATOM 1975 C C . ARG C 3 208 ? 6.720 34.361 50.288 1.00 30.38 208 ARG A C 1
ATOM 1976 O O . ARG C 3 208 ? 6.750 35.366 51.001 1.00 31.41 208 ARG A O 1
ATOM 1978 N N . ASN C 3 209 ? 6.017 34.292 49.163 1.00 30.73 209 ASN A N 1
ATOM 1979 C CA . ASN C 3 209 ? 5.229 35.410 48.653 1.00 30.81 209 ASN A CA 1
ATOM 1980 C C . ASN C 3 209 ? 4.158 35.877 49.645 1.00 30.90 209 ASN A C 1
ATOM 1981 O O . ASN C 3 209 ? 3.325 35.087 50.084 1.00 29.68 209 ASN A O 1
ATOM 1986 N N . ILE C 3 210 ? 4.180 37.168 49.978 1.00 30.97 210 ILE A N 1
ATOM 1987 C CA . ILE C 3 210 ? 3.243 37.752 50.943 1.00 31.54 210 ILE A CA 1
ATOM 1988 C C . ILE C 3 210 ? 1.772 37.536 50.614 1.00 31.16 210 ILE A C 1
ATOM 1989 O O . ILE C 3 210 ? 0.972 37.247 51.503 1.00 30.61 210 ILE A O 1
ATOM 1994 N N . THR C 3 211 ? 1.402 37.693 49.352 1.00 30.79 211 THR A N 1
ATOM 1995 C CA . THR C 3 211 ? 0.009 37.519 48.957 1.00 31.11 211 THR A CA 1
ATOM 1996 C C . THR C 3 211 ? -0.438 36.088 49.188 1.00 30.76 211 THR A C 1
ATOM 1997 O O . THR C 3 211 ? -1.551 35.842 49.640 1.00 30.20 211 THR A O 1
ATOM 2001 N N . LYS C 3 212 ? 0.434 35.148 48.851 1.00 30.70 212 LYS A N 1
ATOM 2002 C CA . LYS C 3 212 ? 0.140 33.735 49.018 1.00 31.07 212 LYS A CA 1
ATOM 2003 C C . LYS C 3 212 ? 0.062 33.384 50.499 1.00 30.50 212 LYS A C 1
ATOM 2004 O O . LYS C 3 212 ? -0.811 32.628 50.932 1.00 30.96 212 LYS A O 1
ATOM 2010 N N . MET C 3 213 ? 0.972 33.932 51.292 1.00 30.03 213 MET A N 1
ATOM 2011 C CA . MET C 3 213 ? 0.952 33.658 52.724 1.00 30.30 213 MET A CA 1
ATOM 2012 C C . MET C 3 213 ? -0.349 34.154 53.347 1.00 29.65 213 MET A C 1
ATOM 2013 O O . MET C 3 213 ? -0.888 33.529 54.259 1.00 28.62 213 MET A O 1
ATOM 2018 N N . LYS C 3 214 ? -0.858 35.275 52.849 1.00 28.73 214 LYS A N 1
ATOM 2019 C CA . LYS C 3 214 ? -2.101 35.822 53.362 1.00 28.76 214 LYS A CA 1
ATOM 2020 C C . LYS C 3 214 ? -3.231 34.850 53.075 1.00 27.72 214 LYS A C 1
ATOM 2021 O O . LYS C 3 214 ? -4.148 34.683 53.881 1.00 27.69 214 LYS A O 1
ATOM 2027 N N . LYS C 3 215 ? -3.147 34.198 51.926 1.00 26.66 215 LYS A N 1
ATOM 2028 C CA . LYS C 3 215 ? -4.140 33.215 51.511 1.00 26.50 215 LYS A CA 1
ATOM 2029 C C . LYS C 3 215 ? -4.266 32.045 52.497 1.00 24.85 215 LYS A C 1
ATOM 2030 O O . LYS C 3 215 ? -5.358 31.529 52.703 1.00 24.24 215 LYS A O 1
ATOM 2036 N N . TYR C 3 216 ? -3.151 31.622 53.086 1.00 22.82 216 TYR A N 1
ATOM 2037 C CA . TYR C 3 216 ? -3.164 30.467 53.997 1.00 21.75 216 TYR A CA 1
ATOM 2038 C C . TYR C 3 216 ? -3.189 30.838 55.472 1.00 20.21 216 TYR A C 1
ATOM 2039 O O . TYR C 3 216 ? -3.257 29.961 56.323 1.00 19.10 216 TYR A O 1
ATOM 2048 N N . ASP C 3 217 ? -3.106 32.123 55.787 1.00 19.41 217 ASP A N 1
ATOM 2049 C CA . ASP C 3 217 ? -2.977 32.562 57.171 1.00 19.17 217 ASP A CA 1
ATOM 2050 C C . ASP C 3 217 ? -4.073 32.033 58.073 1.00 18.70 217 ASP A C 1
ATOM 2051 O O . ASP C 3 217 ? -3.781 31.520 59.163 1.00 17.29 217 ASP A O 1
ATOM 2056 N N . SER C 3 218 ? -5.310 32.114 57.617 1.00 18.41 218 SER A N 1
ATOM 2057 C CA . SER C 3 218 ? -6.453 31.725 58.445 1.00 19.59 218 SER A CA 1
ATOM 2058 C C . SER C 3 218 ? -6.504 30.221 58.634 1.00 18.94 218 SER A C 1
ATOM 2059 O O . SER C 3 218 ? -7.128 29.741 59.569 1.00 20.27 218 SER A O 1
ATOM 2062 N N . THR C 3 219 ? -5.848 29.480 57.752 1.00 17.32 219 THR A N 1
ATOM 2063 C CA . THR C 3 219 ? -5.807 28.034 57.892 1.00 17.60 219 THR A CA 1
ATOM 2064 C C . THR C 3 219 ? -4.851 27.619 59.017 1.00 15.97 219 THR A C 1
ATOM 2065 O O . THR C 3 219 ? -5.128 26.689 59.764 1.00 17.18 219 THR A O 1
ATOM 2069 N N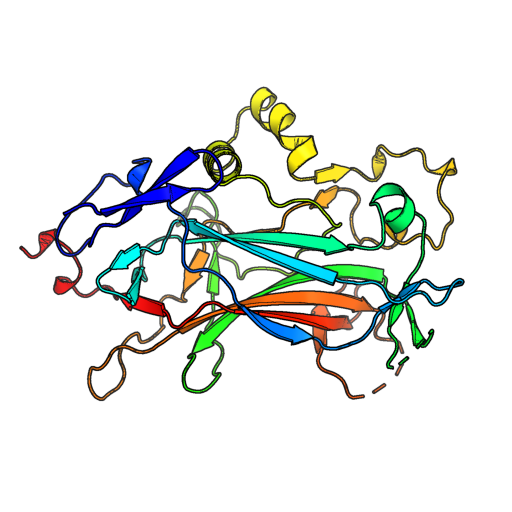 . PHE C 3 220 ? -3.753 28.342 59.160 1.00 14.14 220 PHE A N 1
ATOM 2070 C CA . PHE C 3 220 ? -2.692 27.961 60.093 1.00 14.35 220 PHE A CA 1
ATOM 2071 C C . PHE C 3 220 ? -2.578 28.725 61.393 1.00 13.59 220 PHE A C 1
ATOM 2072 O O . PHE C 3 220 ? -1.969 28.211 62.343 1.00 13.15 220 PHE A O 1
ATOM 2080 N N . TYR C 3 221 ? -3.185 29.900 61.473 1.00 13.81 221 TYR A N 1
ATOM 2081 C CA . TYR C 3 221 ? -3.021 30.733 62.666 1.00 13.86 221 TYR A CA 1
ATOM 2082 C C . TYR C 3 221 ? -4.290 31.396 63.120 1.00 14.23 221 TYR A C 1
ATOM 2083 O O . TYR C 3 221 ? -5.174 31.683 62.323 1.00 15.37 221 TYR A O 1
ATOM 2092 N N . LEU C 3 222 ? -4.324 31.640 64.422 1.00 12.91 222 LEU A N 1
ATOM 2093 C CA . LEU C 3 222 ? -5.329 32.460 65.063 1.00 13.41 222 LEU A CA 1
ATOM 2094 C C . LEU C 3 222 ? -4.522 33.604 65.652 1.00 12.93 222 LEU A C 1
ATOM 2095 O O . LEU C 3 222 ? -3.618 33.388 66.450 1.00 14.75 222 LEU A O 1
ATOM 2100 N N . HIS C 3 223 ? -4.884 34.832 65.281 1.00 13.21 223 HIS A N 1
ATOM 2101 C CA . HIS C 3 223 ? -4.194 36.026 65.774 1.00 13.58 223 HIS A CA 1
ATOM 2102 C C . HIS C 3 223 ? -5.004 36.635 66.914 1.00 13.02 223 HIS A C 1
ATOM 2103 O O . HIS C 3 223 ? -5.985 37.334 66.685 1.00 14.04 223 HIS A O 1
ATOM 2110 N N . ARG C 3 224 ? -4.609 36.335 68.143 1.00 12.89 224 ARG A N 1
ATOM 2111 C CA . ARG C 3 224 ? -5.358 36.779 69.320 1.00 12.87 224 ARG A CA 1
ATOM 2112 C C . ARG C 3 224 ? -5.466 38.288 69.384 1.00 14.35 224 ARG A C 1
ATOM 2113 O O . ARG C 3 224 ? -6.463 38.809 69.859 1.00 14.12 224 ARG A O 1
ATOM 2121 N N . ASP C 3 225 ? -4.457 38.978 68.892 1.00 14.91 225 ASP A N 1
ATOM 2122 C CA . ASP C 3 225 ? -4.439 40.430 68.937 1.00 17.16 225 ASP A CA 1
ATOM 2123 C C . ASP C 3 225 ? -5.495 41.056 68.027 1.00 17.28 225 ASP A C 1
ATOM 2124 O O . ASP C 3 225 ? -5.742 42.277 68.090 1.00 19.10 225 ASP A O 1
ATOM 2129 N N . HIS C 3 226 ? -6.159 40.259 67.210 1.00 17.38 226 HIS A N 1
ATOM 2130 C CA . HIS C 3 226 ? -7.201 40.761 66.334 1.00 19.14 226 HIS A CA 1
ATOM 2131 C C . HIS C 3 226 ? -8.620 40.478 66.832 1.00 18.17 226 HIS A C 1
ATOM 2132 O O . HIS C 3 226 ? -9.589 40.877 66.192 1.00 20.59 226 HIS A O 1
ATOM 2139 N N . VAL C 3 227 ? -8.775 39.793 67.964 1.00 15.78 227 VAL A N 1
ATOM 2140 C CA . VAL C 3 227 ? -10.120 39.545 68.480 1.00 14.71 227 VAL A CA 1
ATOM 2141 C C . VAL C 3 227 ? -10.618 40.769 69.271 1.00 13.28 227 VAL A C 1
ATOM 2142 O O . VAL C 3 227 ? -9.820 41.638 69.638 1.00 14.10 227 VAL A O 1
ATOM 2146 N N . ASN C 3 228 ? -11.915 40.822 69.522 1.00 12.65 228 ASN A N 1
ATOM 2147 C CA . ASN C 3 228 ? -12.482 41.878 70.352 1.00 12.67 228 ASN A CA 1
ATOM 2148 C C . ASN C 3 228 ? -12.238 41.471 71.813 1.00 11.89 228 ASN A C 1
ATOM 2149 O O . ASN C 3 228 ? -12.949 40.603 72.328 1.00 11.79 228 ASN A O 1
ATOM 2154 N N . TYR C 3 229 ? -11.288 42.131 72.470 1.00 11.96 229 TYR A N 1
ATOM 2155 C CA . TYR C 3 229 ? -10.924 41.782 73.842 1.00 12.81 229 TYR A CA 1
ATOM 2156 C C . TYR C 3 229 ? -12.108 41.909 74.793 1.00 13.26 229 TYR A C 1
ATOM 2157 O O . TYR C 3 229 ? -12.181 41.175 75.769 1.00 14.04 229 TYR A O 1
ATOM 2166 N N . GLU C 3 230 ? -13.050 42.793 74.495 1.00 13.64 230 GLU A N 1
ATOM 2167 C CA . GLU C 3 230 ? -14.177 42.977 75.386 1.00 15.48 230 GLU A CA 1
ATOM 2168 C C . GLU C 3 230 ? -15.075 41.759 75.487 1.00 14.85 230 GLU A C 1
ATOM 2169 O O . GLU C 3 230 ? -15.842 41.630 76.427 1.00 16.00 230 GLU A O 1
ATOM 2175 N N . GLU C 3 231 ? -15.006 40.846 74.522 1.00 12.67 231 GLU A N 1
ATOM 2176 C CA . GLU C 3 231 ? -15.830 39.655 74.554 1.00 12.37 231 GLU A CA 1
ATOM 2177 C C . GLU C 3 231 ? -15.277 38.564 75.472 1.00 11.06 231 GLU A C 1
ATOM 2178 O O . GLU C 3 231 ? -15.946 37.545 75.680 1.00 12.92 231 GLU A O 1
ATOM 2184 N N . TYR C 3 232 ? -14.098 38.772 76.065 1.00 10.13 232 TYR A N 1
ATOM 2185 C CA . TYR C 3 232 ? -13.421 37.731 76.835 1.00 10.25 232 TYR A CA 1
ATOM 2186 C C . TYR C 3 232 ? -13.181 38.106 78.279 1.00 10.95 232 TYR A C 1
ATOM 2187 O O . TYR C 3 232 ? -12.820 39.253 78.576 1.00 12.10 232 TYR A O 1
ATOM 2196 N N . GLY C 3 233 ? -13.329 37.125 79.148 1.00 10.78 233 GLY A N 1
ATOM 2197 C CA . GLY C 3 233 ? -12.986 37.284 80.549 1.00 10.56 233 GLY A CA 1
ATOM 2198 C C . GLY C 3 233 ? -11.495 37.117 80.739 1.00 11.58 233 GLY A C 1
ATOM 2199 O O . GLY C 3 233 ? -10.800 36.426 79.992 1.00 11.64 233 GLY A O 1
ATOM 2200 N N . VAL C 3 234 ? -10.965 37.720 81.806 1.00 12.29 234 VAL A N 1
ATOM 2201 C CA . VAL C 3 234 ? -9.564 37.615 82.134 1.00 13.50 234 VAL A CA 1
ATOM 2202 C C . VAL C 3 234 ? -9.101 36.175 82.280 1.00 12.15 234 VAL A C 1
ATOM 2203 O O . VAL C 3 234 ? -7.958 35.888 81.955 1.00 14.74 234 VAL A O 1
ATOM 2207 N N . ASP C 3 235 ? -9.979 35.300 82.739 1.00 13.07 235 ASP A N 1
ATOM 2208 C CA . ASP C 3 235 ? -9.616 33.897 82.967 1.00 15.01 235 ASP A CA 1
ATOM 2209 C C . ASP C 3 235 ? -9.838 33.005 81.749 1.00 13.64 235 ASP A C 1
ATOM 2210 O O . ASP C 3 235 ? -9.617 31.799 81.828 1.00 15.00 235 ASP A O 1
ATOM 2215 N N . SER C 3 236 ? -10.232 33.572 80.623 1.00 10.75 236 SER A N 1
ATOM 2216 C CA . SER C 3 236 ? -10.527 32.762 79.441 1.00 10.48 236 SER A CA 1
ATOM 2217 C C . SER C 3 236 ? -9.306 32.029 78.921 1.00 10.14 236 SER A C 1
ATOM 2218 O O . SER C 3 236 ? -8.179 32.516 78.959 1.00 11.37 236 SER A O 1
ATOM 2221 N N . LEU C 3 237 ? -9.538 30.843 78.379 1.00 9.86 237 LEU A N 1
ATOM 2222 C CA . LEU C 3 237 ? -8.474 30.032 77.849 1.00 10.68 237 LEU A CA 1
ATOM 2223 C C . LEU C 3 237 ? -7.676 30.803 76.785 1.00 10.80 237 LEU A C 1
ATOM 2224 O O . LEU C 3 237 ? -6.437 30.745 76.778 1.00 11.25 237 LEU A O 1
ATOM 2229 N N . LEU C 3 238 ? -8.331 31.528 75.888 1.00 9.80 238 LEU A N 1
ATOM 2230 C CA . LEU C 3 238 ? -7.583 32.216 74.843 1.00 9.48 238 LEU A CA 1
ATOM 2231 C C . LEU C 3 238 ? -6.490 33.099 75.411 1.00 11.11 238 LEU A C 1
ATOM 2232 O O . LEU C 3 238 ? -5.378 33.182 74.868 1.00 11.35 238 LEU A O 1
ATOM 2237 N N . PHE C 3 239 ? -6.794 33.783 76.506 1.00 10.52 239 PHE A N 1
ATOM 2238 C CA . PHE C 3 239 ? -5.845 34.748 77.069 1.00 10.53 239 PHE A CA 1
ATOM 2239 C C . PHE C 3 239 ? -4.789 34.143 77.981 1.00 12.64 239 PHE A C 1
ATOM 2240 O O . PHE C 3 239 ? -3.935 34.886 78.481 1.00 13.83 239 PHE A O 1
ATOM 2248 N N . SER C 3 240 ? -4.750 32.815 78.141 1.00 11.88 240 SER A N 1
ATOM 2249 C CA . SER C 3 240 ? -3.663 32.184 78.889 1.00 12.71 240 SER A CA 1
ATOM 2250 C C . SER C 3 240 ? -2.698 31.481 77.896 1.00 11.99 240 SER A C 1
ATOM 2251 O O . SER C 3 240 ? -1.713 30.886 78.322 1.00 14.04 240 SER A O 1
ATOM 2254 N N . TYR C 3 241 ? -2.958 31.549 76.593 1.00 11.52 241 TYR A N 1
ATOM 2255 C CA . TYR C 3 241 ? -1.986 31.095 75.590 1.00 11.96 241 TYR A CA 1
ATOM 2256 C C . TYR C 3 241 ? -0.755 32.002 75.724 1.00 13.46 241 TYR A C 1
ATOM 2257 O O . TYR C 3 241 ? -0.896 33.179 76.084 1.00 14.46 241 TYR A O 1
ATOM 2266 N N . PRO C 3 242 ? 0.438 31.489 75.430 1.00 14.11 242 PRO A N 1
ATOM 2267 C CA . PRO C 3 242 ? 1.662 32.272 75.669 1.00 15.99 242 PRO A CA 1
ATOM 2268 C C . PRO C 3 242 ? 1.981 33.392 74.700 1.00 17.11 242 PRO A C 1
ATOM 2269 O O . PRO C 3 242 ? 2.671 34.343 75.114 1.00 19.50 242 PRO A O 1
ATOM 2273 N N . GLU C 3 243 ? 1.494 33.316 73.476 1.00 16.42 243 GLU A N 1
ATOM 2274 C CA . GLU C 3 243 ? 1.777 34.317 72.449 1.00 17.70 243 GLU A CA 1
ATOM 2275 C C . GLU C 3 243 ? 0.507 34.686 71.699 1.00 16.35 243 GLU A C 1
ATOM 2276 O O . GLU C 3 243 ? -0.429 33.880 71.628 1.00 14.88 243 GLU A O 1
ATOM 2282 N N . ASP C 3 244 ? 0.474 35.880 71.109 1.00 15.13 244 ASP A N 1
ATOM 2283 C CA . ASP C 3 244 ? -0.666 36.335 70.340 1.00 15.83 244 ASP A CA 1
ATOM 2284 C C . ASP C 3 244 ? -0.922 35.479 69.097 1.00 15.03 244 ASP A C 1
ATOM 2285 O O . ASP C 3 244 ? -2.058 35.250 68.705 1.00 14.76 244 ASP A O 1
ATOM 2290 N N . SER C 3 245 ? 0.154 35.048 68.440 1.00 15.09 245 SER A N 1
ATOM 2291 C CA . SER C 3 245 ? 0.029 34.217 67.256 1.00 15.94 245 SER A CA 1
ATOM 2292 C C . SER C 3 245 ? -0.042 32.770 67.701 1.00 15.09 245 SER A C 1
ATOM 2293 O O . SER C 3 245 ? 0.924 32.219 68.222 1.00 18.15 245 SER A O 1
ATOM 2296 N N . ILE C 3 246 ? -1.205 32.180 67.506 1.00 12.90 246 ILE A N 1
ATOM 2297 C CA . ILE C 3 246 ? -1.471 30.817 67.973 1.00 12.95 246 ILE A CA 1
ATOM 2298 C C . ILE C 3 246 ? -1.718 29.926 66.776 1.00 12.81 246 ILE A C 1
ATOM 2299 O O . ILE C 3 246 ? -2.571 30.190 65.924 1.00 12.83 246 ILE A O 1
ATOM 2304 N N . GLN C 3 247 ? -0.967 28.854 66.712 1.00 12.55 247 GLN A N 1
ATOM 2305 C CA . GLN C 3 247 ? -1.158 27.898 65.626 1.00 11.88 247 GLN A CA 1
ATOM 2306 C C . GLN C 3 247 ? -2.456 27.099 65.746 1.00 11.18 247 GLN A C 1
ATOM 2307 O O . GLN C 3 247 ? -2.921 26.763 66.835 1.00 11.59 247 GLN A O 1
ATOM 2313 N N . LYS C 3 248 ? -3.069 26.833 64.598 1.00 11.82 248 LYS A N 1
ATOM 2314 C CA . LYS C 3 248 ? -4.227 25.967 64.482 1.00 11.56 248 LYS A CA 1
ATOM 2315 C C . LYS C 3 248 ? -3.804 24.565 64.058 1.00 12.04 248 LYS A C 1
ATOM 2316 O O . LYS C 3 248 ? -4.569 23.624 64.211 1.00 12.33 248 LYS A O 1
ATOM 2322 N N . VAL C 3 249 ? -2.591 24.442 63.542 1.00 12.22 249 VAL A N 1
ATOM 2323 C CA . VAL C 3 249 ? -2.039 23.187 63.050 1.00 12.61 249 VAL A CA 1
ATOM 2324 C C . VAL C 3 249 ? -0.593 23.115 63.497 1.00 12.85 249 VAL A C 1
ATOM 2325 O O . VAL C 3 249 ? 0.150 24.089 63.318 1.00 15.03 249 VAL A O 1
ATOM 2329 N N . ALA C 3 250 ? -0.188 21.995 64.073 1.00 13.92 250 ALA A N 1
ATOM 2330 C CA . ALA C 3 250 ? 1.217 21.747 64.403 1.00 14.72 250 ALA A CA 1
ATOM 2331 C C . ALA C 3 250 ? 1.836 21.201 63.125 1.00 15.86 250 ALA A C 1
ATOM 2332 O O . ALA C 3 250 ? 1.432 20.140 62.673 1.00 18.13 250 ALA A O 1
ATOM 2334 N N . ARG C 3 251 ? 2.763 21.906 62.511 1.00 15.33 251 ARG A N 1
ATOM 2335 C CA . ARG C 3 251 ? 3.377 21.476 61.262 1.00 16.39 251 ARG A CA 1
ATOM 2336 C C . ARG C 3 251 ? 4.841 21.278 61.498 1.00 14.99 251 ARG A C 1
ATOM 2337 O O . ARG C 3 251 ? 5.587 22.242 61.753 1.00 17.82 251 ARG A O 1
ATOM 2345 N N . TYR C 3 252 ? 5.282 20.033 61.453 1.00 12.18 252 TYR A N 1
ATOM 2346 C CA . TYR C 3 252 ? 6.677 19.692 61.627 1.00 11.95 252 TYR A CA 1
ATOM 2347 C C . TYR C 3 252 ? 7.201 19.260 60.262 1.00 10.97 252 TYR A C 1
ATOM 2348 O O . TYR C 3 252 ? 6.923 18.135 59.809 1.00 12.13 252 TYR A O 1
ATOM 2357 N N . GLU C 3 253 ? 7.908 20.169 59.608 1.00 11.51 253 GLU A N 1
ATOM 2358 C CA . GLU C 3 253 ? 8.452 19.928 58.280 1.00 11.79 253 GLU A CA 1
ATOM 2359 C C . GLU C 3 253 ? 9.973 19.842 58.353 1.00 10.85 253 GLU A C 1
ATOM 2360 O O . GLU C 3 253 ? 10.604 20.337 59.290 1.00 11.61 253 GLU A O 1
ATOM 2366 N N . ARG C 3 254 ? 10.574 19.197 57.372 1.00 10.82 254 ARG A N 1
ATOM 2367 C CA . ARG C 3 254 ? 12.025 19.094 57.299 1.00 11.21 254 ARG A CA 1
ATOM 2368 C C . ARG C 3 254 ? 12.574 18.355 58.507 1.00 11.50 254 ARG A C 1
ATOM 2369 O O . ARG C 3 254 ? 13.624 18.707 59.048 1.00 12.01 254 ARG A O 1
ATOM 2377 N N . VAL C 3 255 ? 11.839 17.323 58.924 1.00 10.80 255 VAL A N 1
ATOM 2378 C CA . VAL C 3 255 ? 12.232 16.530 60.098 1.00 11.26 255 VAL A CA 1
ATOM 2379 C C . VAL C 3 255 ? 13.052 15.326 59.652 1.00 10.82 255 VAL A C 1
ATOM 2380 O O . VAL C 3 255 ? 12.807 14.758 58.590 1.00 10.72 255 VAL A O 1
ATOM 2384 N N . GLN C 3 256 ? 14.039 14.950 60.470 1.00 12.33 256 GLN A N 1
ATOM 2385 C CA . GLN C 3 256 ? 14.827 13.730 60.256 1.00 13.52 256 GLN A CA 1
ATOM 2386 C C . GLN C 3 256 ? 15.066 13.036 61.577 1.00 13.41 256 GLN A C 1
ATOM 2387 O O . GLN C 3 256 ? 15.051 13.657 62.632 1.00 13.77 256 GLN A O 1
ATOM 2393 N N . PHE C 3 257 ? 15.315 11.730 61.503 1.00 14.91 257 PHE A N 1
ATOM 2394 C CA . PHE C 3 257 ? 15.838 11.016 62.651 1.00 15.84 257 PHE A CA 1
ATOM 2395 C C . PHE C 3 257 ? 17.293 11.513 62.814 1.00 16.90 257 PHE A C 1
ATOM 2396 O O . PHE C 3 257 ? 17.959 11.819 61.830 1.00 17.53 257 PHE A O 1
ATOM 2404 N N . ALA C 3 258 ? 17.769 11.561 64.053 1.00 18.81 258 ALA A N 1
ATOM 2405 C CA . ALA C 3 258 ? 19.149 11.978 64.351 1.00 20.72 258 ALA A CA 1
ATOM 2406 C C . ALA C 3 258 ? 20.143 11.226 63.466 1.00 21.53 258 ALA A C 1
ATOM 2407 O O . ALA C 3 258 ? 19.986 10.037 63.199 1.00 19.79 258 ALA A O 1
ATOM 2409 N N . SER C 3 259 ? 21.177 11.921 63.004 1.00 22.51 259 SER A N 1
ATOM 2410 C CA . SER C 3 259 ? 22.151 11.339 62.086 1.00 24.47 259 SER A CA 1
ATOM 2411 C C . SER C 3 259 ? 22.905 10.137 62.658 1.00 25.18 259 SER A C 1
ATOM 2412 O O . SER C 3 259 ? 23.427 9.324 61.901 1.00 26.13 259 SER A O 1
ATOM 2415 N N . SER C 3 260 ? 22.915 10.001 63.977 1.00 25.41 260 SER A N 1
ATOM 2416 C CA . SER C 3 260 ? 23.644 8.915 64.623 1.00 26.91 260 SER A CA 1
ATOM 2417 C C . SER C 3 260 ? 22.807 7.673 64.930 1.00 26.34 260 SER A C 1
ATOM 2418 O O . SER C 3 260 ? 23.299 6.736 65.571 1.00 27.22 260 SER A O 1
ATOM 2421 N N . ILE C 3 261 ? 21.557 7.641 64.486 1.00 25.09 261 ILE A N 1
ATOM 2422 C CA . ILE C 3 261 ? 20.721 6.486 64.781 1.00 24.68 261 ILE A CA 1
ATOM 2423 C C . ILE C 3 261 ? 21.205 5.256 64.021 1.00 22.96 261 ILE A C 1
ATOM 2424 O O . ILE C 3 261 ? 21.613 5.330 62.863 1.00 21.86 261 ILE A O 1
ATOM 2429 N N . SER C 3 262 ? 21.180 4.126 64.709 1.00 22.13 262 SER A N 1
ATOM 2430 C CA . SER C 3 262 ? 21.542 2.863 64.101 1.00 21.92 262 SER A CA 1
ATOM 2431 C C . SER C 3 262 ? 20.228 2.296 63.594 1.00 20.52 262 SER A C 1
ATOM 2432 O O . SER C 3 262 ? 19.275 2.214 64.360 1.00 22.12 262 SER A O 1
ATOM 2435 N N . VAL C 3 263 ? 20.158 1.938 62.328 1.00 18.92 263 VAL A N 1
ATOM 2436 C CA . VAL C 3 263 ? 18.899 1.473 61.739 1.00 18.81 263 VAL A CA 1
ATOM 2437 C C . VAL C 3 263 ? 18.751 -0.031 61.663 1.00 17.91 263 VAL A C 1
ATOM 2438 O O . VAL C 3 263 ? 17.686 -0.513 61.330 1.00 16.93 263 VAL A O 1
ATOM 2442 N N . LYS C 3 264 ? 19.810 -0.774 61.958 1.00 16.66 264 LYS A N 1
ATOM 2443 C CA . LYS C 3 264 ? 19.729 -2.230 61.976 1.00 16.40 264 LYS A CA 1
ATOM 2444 C C . LYS C 3 264 ? 20.072 -2.741 63.350 1.00 15.48 264 LYS A C 1
ATOM 2445 O O . LYS C 3 264 ? 20.833 -2.115 64.075 1.00 16.72 264 LYS A O 1
ATOM 2451 N N . LYS C 3 265 ? 19.492 -3.870 63.707 1.00 14.37 265 LYS A N 1
ATOM 2452 C CA . LYS C 3 265 ? 19.840 -4.582 64.936 1.00 14.31 265 LYS A CA 1
ATOM 2453 C C . LYS C 3 265 ? 21.112 -5.389 64.699 1.00 15.15 265 LYS A C 1
ATOM 2454 O O . LYS C 3 265 ? 21.494 -5.596 63.545 1.00 15.02 265 LYS A O 1
ATOM 2460 N N . PRO C 3 266 ? 21.792 -5.842 65.758 1.00 15.15 266 PRO A N 1
ATOM 2461 C CA . PRO C 3 266 ? 22.976 -6.700 65.584 1.00 16.10 266 PRO A CA 1
ATOM 2462 C C . PRO C 3 266 ? 22.751 -7.943 64.699 1.00 16.41 266 PRO A C 1
ATOM 2463 O O . PRO C 3 266 ? 23.701 -8.396 64.050 1.00 16.69 266 PRO A O 1
ATOM 2467 N N . SER C 3 267 ? 21.542 -8.488 64.694 1.00 16.49 267 SER A N 1
ATOM 2468 C CA . SER C 3 267 ? 21.188 -9.639 63.863 1.00 16.70 267 SER A CA 1
ATOM 2469 C C . SER C 3 267 ? 21.112 -9.276 62.384 1.00 18.12 267 SER A C 1
ATOM 2470 O O . SER C 3 267 ? 20.929 -10.157 61.535 1.00 18.85 267 SER A O 1
ATOM 2473 N N . GLN C 3 268 ? 21.221 -7.978 62.093 1.00 17.72 268 GLN A N 1
ATOM 2474 C CA . GLN C 3 268 ? 21.125 -7.417 60.740 1.00 18.80 268 GLN A CA 1
ATOM 2475 C C . GLN C 3 268 ? 19.693 -7.161 60.323 1.00 18.04 268 GLN A C 1
ATOM 2476 O O . GLN C 3 268 ? 19.457 -6.618 59.241 1.00 19.19 268 GLN A O 1
ATOM 2487 N N . GLN C 3 269 ? 18.750 -7.590 61.156 1.00 17.38 269 GLN A N 1
ATOM 2488 C CA . GLN C 3 269 ? 17.348 -7.300 60.923 1.00 18.16 269 GLN A CA 1
ATOM 2489 C C . GLN C 3 269 ? 17.171 -5.781 61.033 1.00 16.97 269 GLN A C 1
ATOM 2490 O O . GLN C 3 269 ? 17.998 -5.081 61.625 1.00 15.26 269 GLN A O 1
ATOM 2501 N N . ASN C 3 270 ? 16.118 -5.253 60.441 1.00 15.49 270 ASN A N 1
ATOM 2502 C CA . ASN C 3 270 ? 15.850 -3.827 60.571 1.00 15.11 270 ASN A CA 1
ATOM 2503 C C . ASN C 3 270 ? 15.284 -3.492 61.934 1.00 14.40 270 ASN A C 1
ATOM 2504 O O . ASN C 3 270 ? 14.478 -4.241 62.494 1.00 16.15 270 ASN A O 1
ATOM 2509 N N . LYS C 3 271 ? 15.728 -2.375 62.495 1.00 13.16 271 LYS A N 1
ATOM 2510 C CA . LYS C 3 271 ? 15.071 -1.867 63.688 1.00 13.87 271 LYS A CA 1
ATOM 2511 C C . LYS C 3 271 ? 13.690 -1.322 63.304 1.00 13.07 271 LYS A C 1
ATOM 2512 O O . LYS C 3 271 ? 13.463 -0.956 62.151 1.00 14.70 271 LYS A O 1
ATOM 2518 N N . HIS C 3 272 ? 12.774 -1.370 64.243 1.00 12.78 272 HIS A N 1
ATOM 2519 C CA . HIS C 3 272 ? 11.448 -0.816 64.033 1.00 12.77 272 HIS A CA 1
ATOM 2520 C C . HIS C 3 272 ? 11.317 0.429 64.872 1.00 11.74 272 HIS A C 1
ATOM 2521 O O . HIS C 3 272 ? 11.570 0.408 66.076 1.00 13.55 272 HIS A O 1
ATOM 2528 N N . PHE C 3 273 ? 10.927 1.510 64.220 1.00 11.22 273 PHE A N 1
ATOM 2529 C CA . PHE C 3 273 ? 10.721 2.802 64.880 1.00 11.35 273 PHE A CA 1
ATOM 2530 C C . PHE C 3 273 ? 9.249 3.151 64.849 1.00 10.83 273 PHE A C 1
ATOM 2531 O O . PHE C 3 273 ? 8.469 2.555 64.112 1.00 11.46 273 PHE A O 1
ATOM 2539 N N . SER C 3 274 ? 8.874 4.139 65.644 1.00 10.83 274 SER A N 1
ATOM 2540 C CA . SER C 3 274 ? 7.513 4.660 65.602 1.00 10.85 274 SER A CA 1
ATOM 2541 C C . SER C 3 274 ? 7.552 6.147 65.915 1.00 10.29 274 SER A C 1
ATOM 2542 O O . SER C 3 274 ? 8.367 6.617 66.714 1.00 11.50 274 SER A O 1
ATOM 2545 N N . LEU C 3 275 ? 6.679 6.907 65.246 1.00 9.78 275 LEU A N 1
ATOM 2546 C CA . LEU C 3 275 ? 6.480 8.329 65.513 1.00 9.69 275 LEU A CA 1
ATOM 2547 C C . LEU C 3 275 ? 5.245 8.491 66.364 1.00 9.44 275 LEU A C 1
ATOM 2548 O O . LEU C 3 275 ? 4.204 7.892 66.089 1.00 10.55 275 LEU A O 1
ATOM 2553 N N . HIS C 3 276 ? 5.398 9.279 67.412 1.00 10.23 276 HIS A N 1
ATOM 2554 C CA . HIS C 3 276 ? 4.356 9.543 68.399 1.00 10.50 276 HIS A CA 1
ATOM 2555 C C . HIS C 3 276 ? 3.957 11.010 68.392 1.00 10.45 276 HIS A C 1
ATOM 2556 O O . HIS C 3 276 ? 4.794 11.900 68.268 1.00 10.42 276 HIS A O 1
ATOM 2563 N N . VAL C 3 277 ? 2.667 11.242 68.580 1.00 10.19 277 VAL A N 1
ATOM 2564 C CA . VAL C 3 277 ? 2.096 12.573 68.703 1.00 9.53 277 VAL A CA 1
ATOM 2565 C C . VAL C 3 277 ? 1.400 12.600 70.072 1.00 9.55 277 VAL A C 1
ATOM 2566 O O . VAL C 3 277 ? 0.541 11.755 70.348 1.00 10.25 277 VAL A O 1
ATOM 2570 N N . ILE C 3 278 ? 1.749 13.573 70.915 1.00 9.69 278 ILE A N 1
ATOM 2571 C CA . ILE C 3 278 ? 1.193 13.703 72.255 1.00 9.66 278 ILE A CA 1
ATOM 2572 C C . ILE C 3 278 ? 0.522 15.068 72.402 1.00 9.52 278 ILE A C 1
ATOM 2573 O O . ILE C 3 278 ? 1.134 16.103 72.099 1.00 10.01 278 ILE A O 1
ATOM 2578 N N . LEU C 3 279 ? -0.731 15.038 72.825 1.00 9.35 279 LEU A N 1
ATOM 2579 C CA . LEU C 3 279 ? -1.502 16.226 73.158 1.00 9.24 279 LEU A CA 1
ATOM 2580 C C . LEU C 3 279 ? -1.402 16.390 74.668 1.00 9.89 279 LEU A C 1
ATOM 2581 O O . LEU C 3 279 ? -1.642 15.435 75.426 1.00 10.73 279 LEU A O 1
ATOM 2586 N N . GLY C 3 280 ? -1.043 17.591 75.103 1.00 9.91 280 GLY A N 1
ATOM 2587 C CA . GLY C 3 280 ? -0.933 17.898 76.507 1.00 10.21 280 GLY A CA 1
ATOM 2588 C C . GLY C 3 280 ? -1.582 19.215 76.876 1.00 10.74 280 GLY A C 1
ATOM 2589 O O . GLY C 3 280 ? -1.953 20.021 76.040 1.00 11.08 280 GLY A O 1
ATOM 2590 N N . ALA C 3 281 ? -1.760 19.361 78.179 1.00 10.45 281 ALA A N 1
ATOM 2591 C CA . ALA C 3 281 ? -2.223 20.606 78.794 1.00 11.05 281 ALA A CA 1
ATOM 2592 C C . ALA C 3 281 ? -1.058 21.164 79.577 1.00 11.29 281 ALA A C 1
ATOM 2593 O O . ALA C 3 281 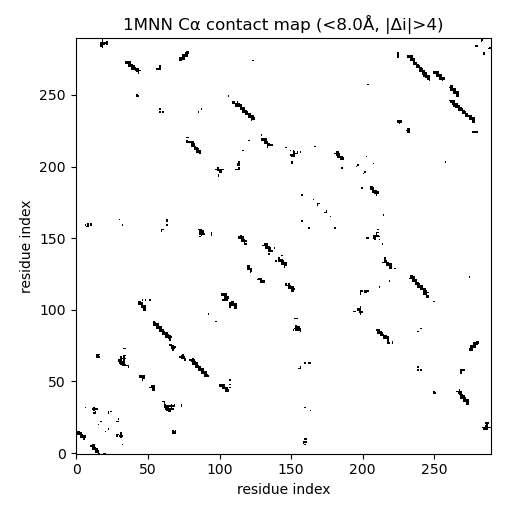? -0.445 20.462 80.394 1.00 12.46 281 ALA A O 1
ATOM 2595 N N . VAL C 3 282 ? -0.722 22.408 79.330 1.00 11.97 282 VAL A N 1
ATOM 2596 C CA . VAL C 3 282 ? 0.341 23.083 80.060 1.00 12.86 282 VAL A CA 1
ATOM 2597 C C . VAL C 3 282 ? -0.264 23.757 81.282 1.00 13.83 282 VAL A C 1
ATOM 2598 O O . VAL C 3 282 ? -1.261 24.492 81.173 1.00 13.94 282 VAL A O 1
ATOM 2602 N N . VAL C 3 283 ? 0.313 23.481 82.452 1.00 14.58 283 VAL A N 1
ATOM 2603 C CA . VAL C 3 283 ? -0.166 23.996 83.722 1.00 17.02 283 VAL A CA 1
ATOM 2604 C C . VAL C 3 283 ? 0.988 24.581 84.511 1.00 19.40 283 VAL A C 1
ATOM 2605 O O . VAL C 3 283 ? 2.150 24.267 84.274 1.00 18.45 283 VAL A O 1
ATOM 2609 N N . ASP C 3 284 ? 0.639 25.417 85.478 1.00 23.76 284 ASP A N 1
ATOM 2610 C CA . ASP C 3 284 ? 1.629 26.042 86.351 1.00 28.08 284 ASP A CA 1
ATOM 2611 C C . ASP C 3 284 ? 2.175 25.033 87.359 1.00 30.76 284 ASP A C 1
ATOM 2612 O O . ASP C 3 284 ? 1.416 24.351 88.051 1.00 31.72 284 ASP A O 1
ATOM 2617 N N . PRO C 3 285 ? 3.500 24.989 87.466 1.00 34.23 285 PRO A N 1
ATOM 2618 C CA . PRO C 3 285 ? 4.225 24.074 88.353 1.00 36.23 285 PRO A CA 1
ATOM 2619 C C . PRO C 3 285 ? 3.774 24.180 89.808 1.00 37.86 285 PRO A C 1
ATOM 2620 O O . PRO C 3 285 ? 3.718 23.164 90.511 1.00 38.54 285 PRO A O 1
ATOM 2624 N N . ASP C 3 286 ? 3.451 25.396 90.243 1.00 39.35 286 ASP A N 1
ATOM 2625 C CA . ASP C 3 286 ? 3.002 25.647 91.612 1.00 40.36 286 ASP A CA 1
ATOM 2626 C C . ASP C 3 286 ? 1.853 24.726 92.013 1.00 40.86 286 ASP A C 1
ATOM 2627 O O . ASP C 3 286 ? 1.687 24.409 93.196 1.00 41.71 286 ASP A O 1
ATOM 2629 N N . GLY C 3 294 ? 1.283 12.644 90.298 1.00 30.31 294 GLY A N 1
ATOM 2630 C CA . GLY C 3 294 ? 1.377 11.215 90.052 1.00 30.32 294 GLY A CA 1
ATOM 2631 C C . GLY C 3 294 ? 0.787 10.780 88.717 1.00 29.87 294 GLY A C 1
ATOM 2632 O O . GLY C 3 294 ? 0.211 9.691 88.611 1.00 31.19 294 GLY A O 1
ATOM 2633 N N . ILE C 3 295 ? 0.943 11.620 87.697 1.00 28.43 295 ILE A N 1
ATOM 2634 C CA . ILE C 3 295 ? 0.437 11.334 86.356 1.00 27.02 295 ILE A CA 1
ATOM 2635 C C . ILE C 3 295 ? 1.518 11.726 85.353 1.00 24.44 295 ILE A C 1
ATOM 2636 O O . ILE C 3 295 ? 2.370 12.546 85.660 1.00 23.70 295 ILE A O 1
ATOM 2641 N N . PRO C 3 296 ? 1.500 11.137 84.164 1.00 22.23 296 PRO A N 1
ATOM 2642 C CA . PRO C 3 296 ? 2.521 11.425 83.155 1.00 21.21 296 PRO A CA 1
ATOM 2643 C C . PRO C 3 296 ? 2.567 12.890 82.702 1.00 19.49 296 PRO A C 1
ATOM 2644 O O . PRO C 3 296 ? 1.525 13.522 82.423 1.00 17.81 296 PRO A O 1
ATOM 2648 N N . TYR C 3 297 ? 3.781 13.435 82.680 1.00 17.95 297 TYR A N 1
ATOM 2649 C CA . TYR C 3 297 ? 4.037 14.794 82.281 1.00 19.21 297 TYR A CA 1
ATOM 2650 C C . TYR C 3 297 ? 5.528 14.959 82.029 1.00 19.93 297 TYR A C 1
ATOM 2651 O O . TYR C 3 297 ? 6.339 14.172 82.449 1.00 20.17 297 TYR A O 1
ATOM 2660 N N . ASP C 3 298 ? 5.878 15.865 81.167 1.00 20.57 298 ASP A N 1
ATOM 2661 C CA . ASP C 3 298 ? 7.153 16.459 80.980 1.00 21.65 298 ASP A CA 1
ATOM 2662 C C . ASP C 3 298 ? 7.205 17.873 81.525 1.00 23.36 298 ASP A C 1
ATOM 2663 O O . ASP C 3 298 ? 6.250 18.612 81.505 1.00 22.22 298 ASP A O 1
ATOM 2668 N N . GLU C 3 299 ? 8.417 18.287 81.817 1.00 25.08 299 GLU A N 1
ATOM 2669 C CA . GLU C 3 299 ? 8.743 19.650 82.171 1.00 26.80 299 GLU A CA 1
ATOM 2670 C C . GLU C 3 299 ? 8.904 20.502 80.920 1.00 28.35 299 GLU A C 1
ATOM 2671 O O . GLU C 3 299 ? 9.382 20.035 79.882 1.00 28.40 299 GLU A O 1
ATOM 2677 N N . LEU C 3 300 ? 8.450 21.748 81.020 1.00 30.46 300 LEU A N 1
ATOM 2678 C CA . LEU C 3 300 ? 8.503 22.667 79.894 1.00 33.13 300 LEU A CA 1
ATOM 2679 C C . LEU C 3 300 ? 9.143 24.006 80.290 1.00 35.54 300 LEU A C 1
ATOM 2680 O O . LEU C 3 300 ? 8.718 24.630 81.254 1.00 36.08 300 LEU A O 1
ATOM 2685 N N . ALA C 3 301 ? 10.162 24.436 79.548 1.00 38.70 301 ALA A N 1
ATOM 2686 C CA . ALA C 3 301 ? 10.819 25.718 79.821 1.00 41.11 301 ALA A CA 1
ATOM 2687 C C . ALA C 3 301 ? 9.831 26.853 79.518 1.00 43.42 301 ALA A C 1
ATOM 2688 O O . ALA C 3 301 ? 9.869 27.443 78.438 1.00 44.14 301 ALA A O 1
ATOM 2690 N N . LEU C 3 302 ? 8.956 27.141 80.484 1.00 45.80 302 LEU A N 1
ATOM 2691 C CA . LEU C 3 302 ? 7.872 28.135 80.368 1.00 47.55 302 LEU A CA 1
ATOM 2692 C C . LEU C 3 302 ? 8.218 29.540 79.840 1.00 48.75 302 LEU A C 1
ATOM 2693 O O . LEU C 3 302 ? 9.355 29.832 79.467 1.00 49.01 302 LEU A O 1
ATOM 2698 N N . LYS C 3 303 ? 7.192 30.395 79.814 1.00 50.00 303 LYS A N 1
ATOM 2699 C CA . LYS C 3 303 ? 7.285 31.775 79.348 1.00 50.87 303 LYS A CA 1
ATOM 2700 C C . LYS C 3 303 ? 7.336 32.739 80.530 1.00 51.43 303 LYS A C 1
ATOM 2701 O O . LYS C 3 303 ? 7.823 33.864 80.401 1.00 51.83 303 LYS A O 1
ATOM 2703 N N . ASN C 3 304 ? 6.818 32.305 81.678 1.00 51.88 304 ASN A N 1
ATOM 2704 C CA . ASN C 3 304 ? 6.865 33.115 82.891 1.00 52.05 304 ASN A CA 1
ATOM 2705 C C . ASN C 3 304 ? 8.290 33.030 83.408 1.00 51.84 304 ASN A C 1
ATOM 2706 O O . ASN C 3 304 ? 8.648 33.657 84.406 1.00 52.04 304 ASN A O 1
ATOM 2708 N N . GLY C 3 305 ? 9.100 32.234 82.715 1.00 51.48 305 GLY A N 1
ATOM 2709 C CA . GLY C 3 305 ? 10.482 32.022 83.089 1.00 50.97 305 GLY A CA 1
ATOM 2710 C C . GLY C 3 305 ? 10.587 30.909 84.118 1.00 50.29 305 GLY A C 1
ATOM 2711 O O . GLY C 3 305 ? 11.681 30.577 84.573 1.00 50.63 305 GLY A O 1
ATOM 2712 N N . SER C 3 306 ? 9.443 30.333 84.486 1.00 49.11 306 SER A N 1
ATOM 2713 C CA . SER C 3 306 ? 9.401 29.256 85.473 1.00 48.13 306 SER A CA 1
ATOM 2714 C C . SER C 3 306 ? 9.356 27.878 84.795 1.00 46.58 306 SER A C 1
ATOM 2715 O O . SER C 3 306 ? 9.424 27.781 83.568 1.00 46.80 306 SER A O 1
ATOM 2718 N N . LYS C 3 307 ? 9.235 26.820 85.598 1.00 44.47 307 LYS A N 1
ATOM 2719 C CA . LYS C 3 307 ? 9.250 25.443 85.090 1.00 42.55 307 LYS A CA 1
ATOM 2720 C C . LYS C 3 307 ? 7.871 24.804 84.890 1.00 40.25 307 LYS A C 1
ATOM 2721 O O . LYS C 3 307 ? 7.472 23.939 85.673 1.00 41.06 307 LYS A O 1
ATOM 2723 N N . GLY C 3 308 ? 7.174 25.187 83.824 1.00 36.55 308 GLY A N 1
ATOM 2724 C CA . GLY C 3 308 ? 5.852 24.654 83.520 1.00 33.54 308 GLY A CA 1
ATOM 2725 C C . GLY C 3 308 ? 5.778 23.133 83.473 1.00 30.16 308 GLY A C 1
ATOM 2726 O O . GLY C 3 308 ? 6.790 22.427 83.586 1.00 30.03 308 GLY A O 1
ATOM 2727 N N . MET C 3 309 ? 4.564 22.623 83.307 1.00 25.50 309 MET A N 1
ATOM 2728 C CA . MET C 3 309 ? 4.338 21.194 83.255 1.00 22.84 309 MET A CA 1
ATOM 2729 C C . MET C 3 309 ? 3.428 20.891 82.068 1.00 18.10 309 MET A C 1
ATOM 2730 O O . MET C 3 309 ? 2.323 21.425 81.978 1.00 15.61 309 MET A O 1
ATOM 2735 N N . PHE C 3 310 ? 3.900 20.064 81.160 1.00 14.75 310 PHE A N 1
ATOM 2736 C CA . PHE C 3 310 ? 3.134 19.603 79.993 1.00 13.86 310 PHE A CA 1
ATOM 2737 C C . PHE C 3 310 ? 2.525 18.274 80.414 1.00 12.96 310 PHE A C 1
ATOM 2738 O O . PHE C 3 310 ? 3.204 17.242 80.405 1.00 14.49 310 PHE A O 1
ATOM 2746 N N . VAL C 3 311 ? 1.263 18.290 80.840 1.00 12.60 311 VAL A N 1
ATOM 2747 C CA . VAL C 3 311 ? 0.578 17.119 81.355 1.00 12.01 311 VAL A CA 1
ATOM 2748 C C . VAL C 3 311 ? -0.041 16.348 80.206 1.00 11.58 311 VAL A C 1
ATOM 2749 O O . VAL C 3 311 ? -0.809 16.897 79.411 1.00 11.75 311 VAL A O 1
ATOM 2753 N N . TYR C 3 312 ? 0.260 15.066 80.093 1.00 11.65 312 TYR A N 1
ATOM 2754 C CA . TYR C 3 312 ? -0.240 14.290 78.966 1.00 11.76 312 TYR A CA 1
ATOM 2755 C C . TYR C 3 312 ? -1.758 14.113 79.013 1.00 11.67 312 TYR A C 1
ATOM 2756 O O . TYR C 3 312 ? -2.351 13.835 80.073 1.00 12.30 312 TYR A O 1
ATOM 2765 N N . LEU C 3 313 ? -2.395 14.278 77.852 1.00 10.85 313 LEU A N 1
ATOM 2766 C CA . LEU C 3 313 ? -3.836 14.052 77.695 1.00 10.59 313 LEU A CA 1
ATOM 2767 C C . LEU C 3 313 ? -4.140 12.868 76.782 1.00 10.63 313 LEU A C 1
ATOM 2768 O O . LEU C 3 313 ? -5.043 12.076 77.070 1.00 11.38 313 LEU A O 1
ATOM 2773 N N . GLN C 3 314 ? -3.430 12.759 75.651 1.00 10.83 314 GLN 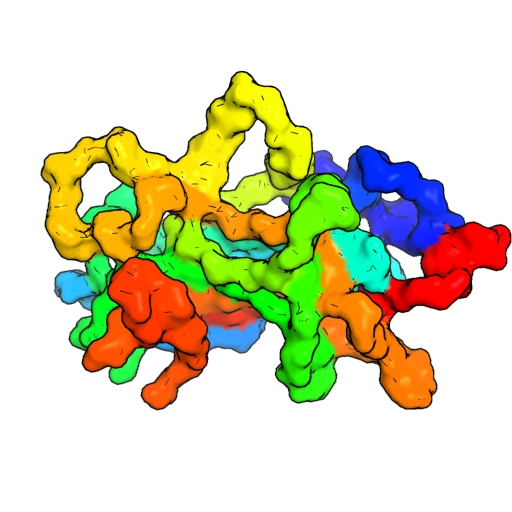A N 1
ATOM 2774 C CA . GLN C 3 314 ? -3.683 11.684 74.699 1.00 10.80 314 GLN A CA 1
ATOM 2775 C C . GLN C 3 314 ? -2.418 11.476 73.893 1.00 10.01 314 GLN A C 1
ATOM 2776 O O . GLN C 3 314 ? -1.648 12.415 73.699 1.00 10.40 314 GLN A O 1
ATOM 2782 N N . GLU C 3 315 ? -2.172 10.247 73.443 1.00 10.51 315 GLU A N 1
ATOM 2783 C CA . GLU C 3 315 ? -1.013 9.949 72.611 1.00 11.02 315 GLU A CA 1
ATOM 2784 C C . GLU C 3 315 ? -1.417 9.004 71.506 1.00 9.99 315 GLU A C 1
ATOM 2785 O O . GLU C 3 315 ? -2.207 8.087 71.756 1.00 10.26 315 GLU A O 1
ATOM 2791 N N . MET C 3 316 ? -0.912 9.252 70.303 1.00 10.16 316 MET A N 1
ATOM 2792 C CA . MET C 3 316 ? -1.100 8.374 69.142 1.00 10.35 316 MET A CA 1
ATOM 2793 C C . MET C 3 316 ? 0.282 8.006 68.597 1.00 10.18 316 MET A C 1
ATOM 2794 O O . MET C 3 316 ? 1.272 8.719 68.816 1.00 11.15 316 MET A O 1
ATOM 2799 N N . LYS C 3 317 ? 0.341 6.909 67.851 1.00 10.45 317 LYS A N 1
ATOM 2800 C CA . LYS C 3 317 ? 1.614 6.455 67.267 1.00 11.03 317 LYS A CA 1
ATOM 2801 C C . LYS C 3 317 ? 1.383 5.827 65.925 1.00 10.73 317 LYS A C 1
ATOM 2802 O O . LYS C 3 317 ? 0.283 5.373 65.586 1.00 11.43 317 LYS A O 1
ATOM 2808 N N . THR C 3 318 ? 2.450 5.747 65.155 1.00 11.02 318 THR A N 1
ATOM 2809 C CA . THR C 3 318 ? 2.400 5.019 63.886 1.00 10.82 318 THR A CA 1
ATOM 2810 C C . THR C 3 318 ? 2.658 3.537 64.125 1.00 12.20 318 THR A C 1
ATOM 2811 O O . THR C 3 318 ? 3.231 3.151 65.143 1.00 11.67 318 THR A O 1
ATOM 2815 N N . PRO C 3 319 ? 2.292 2.712 63.170 1.00 12.96 319 PRO A N 1
ATOM 2816 C CA . PRO C 3 319 ? 2.746 1.322 63.192 1.00 13.66 319 PRO A CA 1
ATOM 2817 C C . PRO C 3 319 ? 4.270 1.339 63.018 1.00 13.00 319 PRO A C 1
ATOM 2818 O O . PRO C 3 319 ? 4.896 2.395 62.788 1.00 12.53 319 PRO A O 1
ATOM 2822 N N . PRO C 3 320 ? 4.915 0.168 63.103 1.00 13.40 320 PRO A N 1
ATOM 2823 C CA . PRO C 3 320 ? 6.359 0.095 62.938 1.00 13.34 320 PRO A CA 1
ATOM 2824 C C . PRO C 3 320 ? 6.855 0.649 61.610 1.00 12.84 320 PRO A C 1
ATOM 2825 O O . PRO C 3 320 ? 6.245 0.455 60.551 1.00 15.14 320 PRO A O 1
ATOM 2829 N N . LEU C 3 321 ? 7.962 1.374 61.689 1.00 11.76 321 LEU A N 1
ATOM 2830 C CA . LEU C 3 321 ? 8.608 2.009 60.574 1.00 12.08 321 LEU A CA 1
ATOM 2831 C C . LEU C 3 321 ? 10.018 1.462 60.394 1.00 12.80 321 LEU A C 1
ATOM 2832 O O . LEU C 3 321 ? 10.729 1.244 61.379 1.00 13.43 321 LEU A O 1
ATOM 2837 N N . ILE C 3 322 ? 10.416 1.285 59.147 1.00 12.25 322 ILE A N 1
ATOM 2838 C CA . ILE C 3 322 ? 11.783 0.907 58.777 1.00 13.81 322 ILE A CA 1
ATOM 2839 C C . ILE C 3 322 ? 12.487 2.157 58.294 1.00 14.03 322 ILE A C 1
ATOM 2840 O O . ILE C 3 322 ? 11.887 2.943 57.551 1.00 13.80 322 ILE A O 1
ATOM 2845 N N . ILE C 3 323 ? 13.716 2.393 58.712 1.00 13.32 323 ILE A N 1
ATOM 2846 C CA . ILE C 3 323 ? 14.501 3.513 58.220 1.00 13.69 323 ILE A CA 1
ATOM 2847 C C . ILE C 3 323 ? 15.732 2.999 57.498 1.00 14.65 323 ILE A C 1
ATOM 2848 O O . ILE C 3 323 ? 16.516 2.247 58.075 1.00 16.19 323 ILE A O 1
ATOM 2853 N N . ARG C 3 324 ? 15.904 3.393 56.245 1.00 13.61 324 ARG A N 1
ATOM 2854 C CA . ARG C 3 324 ? 17.061 2.978 55.466 1.00 14.45 324 ARG A CA 1
ATOM 2855 C C . ARG C 3 324 ? 18.164 3.974 55.661 1.00 15.47 324 ARG A C 1
ATOM 2856 O O . ARG C 3 324 ? 17.981 5.195 55.573 1.00 15.92 324 ARG A O 1
ATOM 2871 N N . GLY C 3 325 ? 19.349 3.432 55.943 1.00 16.97 325 GLY A N 1
ATOM 2872 C CA . GLY C 3 325 ? 20.519 4.237 56.180 1.00 19.16 325 GLY A CA 1
ATOM 2873 C C . GLY C 3 325 ? 21.224 4.677 54.918 1.00 20.80 325 GLY A C 1
ATOM 2874 O O . GLY C 3 325 ? 20.743 4.511 53.802 1.00 21.07 325 GLY A O 1
ATOM 2875 N N . ARG C 3 326 ? 22.428 5.196 55.125 1.00 24.01 326 ARG A N 1
ATOM 2876 C CA . ARG C 3 326 ? 23.243 5.773 54.062 1.00 26.50 326 ARG A CA 1
ATOM 2877 C C . ARG C 3 326 ? 23.953 4.772 53.156 1.00 27.69 326 ARG A C 1
ATOM 2878 O O . ARG C 3 326 ? 24.613 5.182 52.198 1.00 29.00 326 ARG A O 1
ATOM 2886 N N . SER C 3 327 ? 23.810 3.478 53.429 1.00 28.21 327 SER A N 1
ATOM 2887 C CA . SER C 3 327 ? 24.459 2.450 52.612 1.00 29.29 327 SER A CA 1
ATOM 2888 C C . SER C 3 327 ? 24.144 2.651 51.130 1.00 29.44 327 SER A C 1
ATOM 2889 O O . SER C 3 327 ? 23.020 3.007 50.776 1.00 29.13 327 SER A O 1
ATOM 2892 N N . PRO C 3 328 ? 25.129 2.461 50.255 1.00 29.50 328 PRO A N 1
ATOM 2893 C CA . PRO C 3 328 ? 24.894 2.627 48.820 1.00 29.36 328 PRO A CA 1
ATOM 2894 C C . PRO C 3 328 ? 23.851 1.675 48.264 1.00 28.69 328 PRO A C 1
ATOM 2895 O O . PRO C 3 328 ? 23.181 2.009 47.289 1.00 28.81 328 PRO A O 1
ATOM 2899 N N . SER C 3 329 ? 23.685 0.522 48.898 1.00 28.31 329 SER A N 1
ATOM 2900 C CA . SER C 3 329 ? 22.708 -0.457 48.445 1.00 27.88 329 SER A CA 1
ATOM 2901 C C . SER C 3 329 ? 21.271 0.009 48.692 1.00 26.52 329 SER A C 1
ATOM 2902 O O . SER C 3 329 ? 20.322 -0.661 48.293 1.00 25.93 329 SER A O 1
ATOM 2905 N N . ASN C 3 330 ? 21.097 1.147 49.359 1.00 25.13 330 ASN A N 1
ATOM 2906 C CA . ASN C 3 330 ? 19.749 1.666 49.564 1.00 23.57 330 ASN A CA 1
ATOM 2907 C C . ASN C 3 330 ? 19.325 2.615 48.461 1.00 23.49 330 ASN A C 1
ATOM 2908 O O . ASN C 3 330 ? 18.231 3.149 48.485 1.00 21.35 330 ASN A O 1
ATOM 2913 N N . TYR C 3 331 ? 20.176 2.789 47.461 1.00 23.07 331 TYR A N 1
ATOM 2914 C CA . TYR C 3 331 ? 19.902 3.714 46.382 1.00 23.43 331 TYR A CA 1
ATOM 2915 C C . TYR C 3 331 ? 20.026 3.071 45.013 1.00 24.11 331 TYR A C 1
ATOM 2916 O O . TYR C 3 331 ? 20.938 2.270 44.766 1.00 24.86 331 TYR A O 1
ATOM 2925 N N . ALA C 3 332 ? 19.119 3.460 44.126 1.00 24.82 332 ALA A N 1
ATOM 2926 C CA . ALA C 3 332 ? 19.081 2.967 42.753 1.00 25.47 332 ALA A CA 1
ATOM 2927 C C . ALA C 3 332 ? 20.413 3.197 42.053 1.00 26.61 332 ALA A C 1
ATOM 2928 O O . ALA C 3 332 ? 20.749 2.474 41.120 1.00 26.55 332 ALA A O 1
ATOM 2930 N N . SER C 3 333 ? 21.170 4.196 42.498 1.00 27.77 333 SER A N 1
ATOM 2931 C CA . SER C 3 333 ? 22.460 4.502 41.889 1.00 29.26 333 SER A CA 1
ATOM 2932 C C . SER C 3 333 ? 23.388 3.300 41.951 1.00 30.76 333 SER A C 1
ATOM 2933 O O . SER C 3 333 ? 24.298 3.177 41.123 1.00 30.90 333 SER A O 1
ATOM 2936 N N . SER C 3 334 ? 23.168 2.416 42.922 1.00 32.54 334 SER A N 1
ATOM 2937 C CA . SER C 3 334 ? 24.015 1.233 43.083 1.00 34.43 334 SER A CA 1
ATOM 2938 C C . SER C 3 334 ? 23.679 0.145 42.069 1.00 35.68 334 SER A C 1
ATOM 2939 O O . SER C 3 334 ? 24.377 -0.868 41.990 1.00 36.38 334 SER A O 1
ATOM 2942 N N . GLN C 3 335 ? 22.624 0.353 41.289 1.00 37.12 335 GLN A N 1
ATOM 2943 C CA . GLN C 3 335 ? 22.202 -0.633 40.300 1.00 38.15 335 GLN A CA 1
ATOM 2944 C C . GLN C 3 335 ? 22.543 -0.157 38.889 1.00 38.80 335 GLN A C 1
ATOM 2945 O O . GLN C 3 335 ? 23.097 0.931 38.712 1.00 39.28 335 GLN A O 1
#

B-factor: mean 24.22, std 13.57, range [8.81, 72.65]

Nearest PDB structures (foldseek):
  2evi-assembly1_A  TM=1.001E+00  e=6.571E-60  Saccharomyces cerevisiae
  2etw-assembly1_A  TM=1.001E+00  e=3.063E-58  Saccharomyces cerevisiae
  1mn4-assembly1_A  TM=9.665E-01  e=3.976E-42  Saccharomyces cerevisiae
  1m6u-assembly1_A  TM=9.393E-01  e=3.562E-42  Saccharomyces cerevisiae
  1m6u-assembly2_B  TM=9.221E-01  e=4.990E-39  Saccharomyces cerevisiae

Radius of gyration: 20.21 Å; Cα contacts (8 Å, |Δi|>4): 661; chains: 1; bounding box: 45×53×52 Å

Foldseek 3Di:
DWDWDAFPVGDIATADAQLADDDDPLPCNQWHKFFDKDFPDFFWWKAWDPVRHTWDKDKAKIKTGAWGCDPNATEGAQVFKIKMKIFMAGVVDDQVRQQQTWMPTDCVPFTFLFKWKDKWKAQVVPGHTFFKKADDPVRVVGDIGGTDIATAGGDDDDGSVVCSVVVDDDDPVVCVVCQVVFWDQQVPDDCVVHDPNGSNNSPQDRTHTHMRMGIRMHTPLPDDQADPVRHGTWMKMKMWMFTKTAPVPTDWDWDCDPVNDIIITGTGTMMMGDTYHYDYPDPSSHNVVD

=== Feature glossary ===
Legend for the data blocks above and below:

— What the protein is —

The amino-acid sequence is the protein's primary structure: the linear order of residues from the N-terminus to the C-terminus, written in one-letter code. Everything else here — the 3D coordinates, the secondary structure, the domain annotations — is ultimately a consequence of this string.

Functional annotations link the protein to curated databases. InterPro entries identify conserved domains and families by matching the sequence against member-database signatures (Pfam, PROSITE, CDD, …). Gene Ontology (GO) terms describe molecular function, biological process, and cellular component in a controlled vocabulary. CATH places the structure in a hierarchical fold classification (Class/Architecture/Topology/Homologous-superfamily). The organism is the source species.

— Where its atoms are —

Atomic coordinates in PDBx/mmCIF format — the same representation the Protein Data Bank distributes. Each line of the _atom_site loop places one backbone atom in Cartesian space (units: ångströms, origin: arbitrary).

The six renders are orthographic views along the three Cartesian axes in both directions. Representation (cartoon, sticks, or surface) and color scheme (sequence-rainbow or by-chain) vary across proteins so the training set covers all the common visualization conventions.

— Local backbone conformation —

Eight-state secondary structure (DSSP): H is the canonical α-helix, G the tighter 3₁₀-helix, I the wider π-helix; E/B are β-structure, T and S are turns and bends, and '-' is everything else. DSSP derives these from the pattern of main-chain N–H···O=C hydrogen bonds, not from the sequence.

Three-state secondary structure (P-SEA) collapses the eight DSSP classes into helix (a), strand (b), and coil (c). P-SEA assigns these from Cα geometry alone — distances and angles — without requiring backbone oxygens, so it works on any Cα trace.

φ (phi) and ψ (psi) are the two rotatable backbone dihedrals per residue: φ is the C(i-1)–N–Cα–C torsion, ψ is the N–Cα–C–N(i+1) torsion, both in degrees on (−180°, 180°]. α-helical residues cluster near (−60°, −45°); β-strand residues near (−120°, +130°). A Ramachandran plot is simply a scatter of (φ, ψ) for every residue.

— Global shape and packing —

The geometric summary reports three shape descriptors. Rg (radius of gyration) measures how spread out the Cα atoms are about their centre of mass; compact globular proteins have small Rg, elongated or unfolded ones large. Cα contacts (<8 Å, |i−j|>4) count long-range residue pairs in spatial proximity — high for tightly packed folds, near zero for rods or random coil. The bounding-box extents give the protein's footprint along x, y, z in Å.

SASA measures how much of the protein is reachable by solvent. It is computed by rolling a water-sized probe over the atomic surface and summing the exposed area (Å²). Per-residue SASA distinguishes core (buried, low SASA) from surface (exposed, high SASA) residues; total SASA is a whole-molecule size measure.

Plot images: a contact map (which residues are close in 3D, as an N×N binary image), a Ramachandran scatter (backbone torsion angles, revealing secondary-structure composition at a glance), and — for AlphaFold structures — a PAE heatmap (pairwise prediction confidence).

— Structural neighborhood —

A 3Di character summarizes, for each residue, the relative orientation of the Cα frame of its nearest spatial neighbor. Because it encodes fold topology rather than chemistry, 3Di alignments detect remote structural similarity that sequence alignment misses.

The Foldseek neighbor list gives the closest experimentally determined structures in the PDB, ranked by structural alignment. TM-score near 1 means near-identical fold; near 0.3 means only rough topology match. This is how one finds what a novel AlphaFold prediction most resembles in the solved-structure universe.

— Confidence and disorder —

For AlphaFold models, the B-factor field carries pLDDT — the model's own estimate of local accuracy on a 0–100 scale. Regions with pLDDT<50 should be treated as essentially unmodeled; they often correspond to intrinsically disordered segments.

Crystallographic B-factors measure how much each atom's electron density is smeared out, in Å². They rise in mobile loops and surface residues and fall in the buried interior. In AlphaFold models this column is repurposed to hold pLDDT instead.

Predicted Aligned Error (PAE) is an AlphaFold confidence matrix: entry (i, j) is the expected error in the position of residue j, in ångströms, when the prediction is superimposed on the true structure at residue i. Low PAE within a block of residues means that block is internally rigid and well-predicted; high PAE between two blocks means their relative placement is uncertain even if each block individually is confident.